Protein AF-A0A644X4Y3-F1 (afdb_monomer_lite)

Radius of gyration: 46.28 Å; chains: 1; bounding box: 101×43×121 Å

Structure (mmCIF, N/CA/C/O backbone):
data_AF-A0A644X4Y3-F1
#
_entry.id   AF-A0A644X4Y3-F1
#
loop_
_atom_site.group_PDB
_atom_site.id
_atom_site.type_symbol
_atom_site.label_atom_id
_atom_site.label_alt_id
_atom_site.label_comp_id
_atom_site.label_asym_id
_atom_site.label_entity_id
_atom_site.label_seq_id
_atom_site.pdbx_PDB_ins_code
_atom_site.Cartn_x
_atom_site.Cartn_y
_atom_site.Cartn_z
_atom_site.occupancy
_atom_site.B_iso_or_equiv
_atom_site.auth_seq_id
_atom_site.auth_comp_id
_atom_site.auth_asym_id
_atom_site.auth_atom_id
_atom_site.pdbx_PDB_model_num
ATOM 1 N N . MET A 1 1 ? 9.924 3.981 7.503 1.00 36.50 1 MET A N 1
ATOM 2 C CA . MET A 1 1 ? 10.365 2.638 7.077 1.00 36.50 1 MET A CA 1
ATOM 3 C C . MET A 1 1 ? 11.306 2.826 5.903 1.00 36.50 1 MET A C 1
ATOM 5 O O . MET A 1 1 ? 10.950 3.559 4.992 1.00 36.50 1 MET A O 1
ATOM 9 N N . ALA A 1 2 ? 12.520 2.284 5.972 1.00 32.81 2 ALA A N 1
ATOM 10 C CA . ALA A 1 2 ? 13.490 2.376 4.885 1.00 32.81 2 ALA A CA 1
ATOM 11 C C . ALA A 1 2 ? 13.161 1.303 3.838 1.00 32.81 2 ALA A C 1
ATOM 13 O O . ALA A 1 2 ? 13.141 0.118 4.166 1.00 32.81 2 ALA A O 1
ATOM 14 N N . ILE A 1 3 ? 12.861 1.730 2.612 1.00 37.03 3 ILE A N 1
ATOM 15 C CA . ILE A 1 3 ? 12.575 0.853 1.473 1.00 37.03 3 ILE A CA 1
ATOM 16 C C . ILE A 1 3 ? 13.910 0.256 1.014 1.00 37.03 3 ILE A C 1
ATOM 18 O O . ILE A 1 3 ? 14.824 0.979 0.620 1.00 37.03 3 ILE A O 1
ATOM 22 N N . GLN A 1 4 ? 14.046 -1.063 1.135 1.00 36.84 4 GLN A N 1
ATOM 23 C CA . GLN A 1 4 ? 15.190 -1.817 0.627 1.00 36.84 4 GLN A CA 1
ATOM 24 C C . GLN A 1 4 ? 15.048 -1.936 -0.896 1.00 36.84 4 GLN A C 1
ATOM 26 O O . GLN A 1 4 ? 14.220 -2.700 -1.375 1.00 36.84 4 GLN A O 1
ATOM 31 N N . LEU A 1 5 ? 15.847 -1.181 -1.656 1.00 37.88 5 LEU A N 1
ATOM 32 C CA . LEU A 1 5 ? 15.977 -1.362 -3.104 1.00 37.88 5 LEU A CA 1
ATOM 33 C C . LEU A 1 5 ? 16.802 -2.627 -3.380 1.00 37.88 5 LEU A C 1
ATOM 35 O O . LEU A 1 5 ? 18.035 -2.611 -3.294 1.00 37.88 5 LEU A O 1
ATOM 39 N N . THR A 1 6 ? 16.149 -3.728 -3.735 1.00 39.25 6 THR A N 1
ATOM 40 C CA . THR A 1 6 ? 16.844 -4.932 -4.200 1.00 39.25 6 THR A CA 1
ATOM 41 C C . THR A 1 6 ? 17.240 -4.793 -5.665 1.00 39.25 6 THR A C 1
ATOM 43 O O . THR A 1 6 ? 16.435 -4.904 -6.581 1.00 39.25 6 THR A O 1
ATOM 46 N N . LYS A 1 7 ? 18.536 -4.567 -5.889 1.00 42.84 7 LYS A N 1
ATOM 47 C CA . LYS A 1 7 ? 19.168 -4.502 -7.209 1.00 42.84 7 LYS A CA 1
ATOM 48 C C . LYS A 1 7 ? 19.395 -5.921 -7.739 1.00 42.84 7 LYS A C 1
AT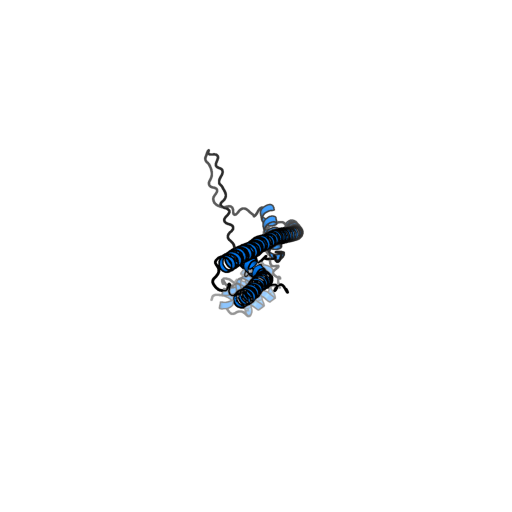OM 50 O O . LYS A 1 7 ? 20.396 -6.550 -7.395 1.00 42.84 7 LYS A O 1
ATOM 55 N N . LYS A 1 8 ? 18.490 -6.438 -8.571 1.00 39.66 8 LYS A N 1
ATOM 56 C CA . LYS A 1 8 ? 18.693 -7.719 -9.266 1.00 39.66 8 LYS A CA 1
ATOM 57 C C . LYS A 1 8 ? 19.138 -7.458 -10.704 1.00 39.66 8 LYS A C 1
ATOM 59 O O . LYS A 1 8 ? 18.426 -6.845 -11.487 1.00 39.66 8 LYS A O 1
ATOM 64 N N . GLN A 1 9 ? 20.349 -7.900 -11.044 1.00 39.66 9 GLN A N 1
ATOM 65 C CA . GLN A 1 9 ? 20.838 -7.905 -12.424 1.00 39.66 9 GLN A CA 1
ATOM 66 C C . GLN A 1 9 ? 19.969 -8.848 -13.266 1.00 39.66 9 GLN A C 1
ATOM 68 O O . GLN A 1 9 ? 19.938 -10.053 -13.011 1.00 39.66 9 GLN A O 1
ATOM 73 N N . ALA A 1 10 ? 19.281 -8.307 -14.271 1.00 36.69 10 ALA A N 1
ATOM 74 C CA . ALA A 1 10 ? 18.590 -9.104 -15.274 1.00 36.69 10 ALA A CA 1
ATOM 75 C C . ALA A 1 10 ? 19.626 -9.781 -16.187 1.00 36.69 10 ALA A C 1
ATOM 77 O O . ALA A 1 10 ? 20.334 -9.130 -16.956 1.00 36.69 10 ALA A O 1
ATOM 78 N N . ALA A 1 11 ? 19.734 -11.104 -16.070 1.00 36.31 11 ALA A N 1
ATOM 79 C CA . ALA A 1 11 ? 20.431 -11.941 -17.033 1.00 36.31 11 ALA A CA 1
ATOM 80 C C . ALA A 1 11 ? 19.668 -11.909 -18.367 1.00 36.31 11 ALA A C 1
ATOM 82 O O . ALA A 1 11 ? 18.449 -12.075 -18.393 1.00 36.31 11 ALA A O 1
ATOM 83 N N . GLY A 1 12 ? 20.387 -11.689 -19.470 1.00 40.84 12 GLY A N 1
ATOM 84 C CA . GLY A 1 12 ? 19.809 -11.617 -20.808 1.00 40.84 12 GLY A CA 1
ATOM 85 C C . GLY A 1 12 ? 19.031 -12.882 -21.166 1.00 40.84 12 GLY A C 1
ATOM 86 O O . GLY A 1 12 ? 19.612 -13.958 -21.302 1.00 40.84 12 GLY A O 1
ATOM 87 N N . SER A 1 13 ? 17.721 -12.737 -21.362 1.00 36.16 13 SER A N 1
ATOM 88 C CA . SER A 1 13 ? 16.888 -13.753 -22.000 1.00 36.16 13 SER A CA 1
ATOM 89 C C . SER A 1 13 ? 16.515 -13.269 -23.401 1.00 36.16 13 SER A C 1
ATOM 91 O O . SER A 1 13 ? 16.008 -12.162 -23.580 1.00 36.16 13 SER A O 1
ATOM 93 N N . LYS A 1 14 ? 16.823 -14.082 -24.415 1.00 44.66 14 LYS A N 1
ATOM 94 C CA . LYS A 1 14 ? 16.297 -13.908 -25.771 1.00 44.66 14 LYS A CA 1
ATOM 95 C C . LYS A 1 14 ? 14.810 -14.259 -25.728 1.00 44.66 14 LYS A C 1
ATOM 97 O O . LYS A 1 14 ? 14.468 -15.437 -25.724 1.00 44.66 14 LYS A O 1
ATOM 102 N N . LEU A 1 15 ? 13.947 -13.251 -25.673 1.00 39.03 15 LEU A N 1
ATOM 103 C CA . LEU A 1 15 ? 12.513 -13.421 -25.888 1.00 39.03 15 LEU A CA 1
ATOM 104 C C . LEU A 1 15 ? 12.245 -13.446 -27.398 1.00 39.03 15 LEU A C 1
ATOM 106 O O . LEU A 1 15 ? 12.387 -12.438 -28.086 1.00 39.03 15 LEU A O 1
ATOM 110 N N . ASP A 1 16 ? 11.888 -14.628 -27.898 1.00 42.53 16 ASP A N 1
ATOM 111 C CA . ASP A 1 16 ? 11.277 -14.840 -29.210 1.00 42.53 16 ASP A CA 1
ATOM 112 C C . ASP A 1 16 ? 9.895 -14.163 -29.215 1.00 42.53 16 ASP A C 1
ATOM 114 O O . ASP A 1 16 ? 8.920 -14.683 -28.669 1.00 42.53 16 ASP A O 1
ATOM 118 N N . MET A 1 17 ? 9.822 -12.938 -29.743 1.00 42.72 17 MET A N 1
ATOM 119 C CA . MET A 1 17 ? 8.580 -12.167 -29.827 1.00 42.72 17 MET A CA 1
ATOM 120 C C . MET A 1 17 ? 7.714 -12.691 -30.972 1.00 42.72 17 MET A C 1
ATOM 122 O O . MET A 1 17 ? 7.670 -12.064 -32.026 1.00 42.72 17 MET A O 1
ATOM 126 N N . GLY A 1 18 ? 7.044 -13.829 -30.756 1.00 38.81 18 GLY A N 1
ATOM 127 C CA . GLY A 1 18 ? 6.194 -14.576 -31.695 1.00 38.81 18 GLY A CA 1
ATOM 128 C C . GLY A 1 18 ? 5.141 -13.776 -32.482 1.00 38.81 18 GLY A C 1
ATOM 129 O O . GLY A 1 18 ? 3.938 -14.005 -32.358 1.00 38.81 18 GLY A O 1
ATOM 130 N N . LEU A 1 19 ? 5.591 -12.898 -33.371 1.00 40.16 19 LEU A N 1
ATOM 131 C CA . LEU A 1 19 ? 4.812 -12.175 -34.362 1.00 40.16 19 LEU A CA 1
ATOM 132 C C . LEU A 1 19 ? 4.639 -13.092 -35.573 1.00 40.16 19 LEU A C 1
ATOM 134 O O . LEU A 1 19 ? 5.364 -13.018 -36.567 1.00 40.16 19 LEU A O 1
ATOM 138 N N . ARG A 1 20 ? 3.650 -13.989 -35.492 1.00 38.31 20 ARG A N 1
ATOM 139 C CA . ARG A 1 20 ? 3.143 -14.675 -36.685 1.00 38.31 20 ARG A CA 1
ATOM 140 C C . ARG A 1 20 ? 2.520 -13.618 -37.596 1.00 38.31 20 ARG A C 1
ATOM 142 O O . ARG A 1 20 ? 1.494 -13.036 -37.252 1.00 38.31 20 ARG A O 1
ATOM 149 N N . LYS A 1 21 ? 3.136 -13.378 -38.759 1.00 41.12 21 LYS A N 1
ATOM 150 C CA . LYS A 1 21 ? 2.551 -12.578 -39.846 1.00 41.12 21 LYS A CA 1
ATOM 151 C C . LYS A 1 21 ? 1.141 -13.106 -40.147 1.00 41.12 21 LYS A C 1
ATOM 153 O O . LYS A 1 21 ? 1.002 -14.220 -40.651 1.00 41.12 21 LYS A O 1
ATOM 158 N N . LEU A 1 22 ? 0.104 -12.319 -39.849 1.00 34.41 22 LEU A N 1
ATOM 159 C CA . LEU A 1 22 ? -1.242 -12.582 -40.356 1.00 34.41 22 LEU A CA 1
ATOM 160 C C . LEU A 1 22 ? -1.217 -12.406 -41.878 1.00 34.41 22 LEU A C 1
ATOM 162 O O . LEU A 1 22 ? -0.998 -11.310 -42.390 1.00 34.41 22 LEU A O 1
ATOM 166 N N . LYS A 1 23 ? -1.426 -13.509 -42.597 1.00 35.91 23 LYS A N 1
ATOM 167 C CA . LYS A 1 23 ? -1.579 -13.539 -44.050 1.00 35.91 23 LY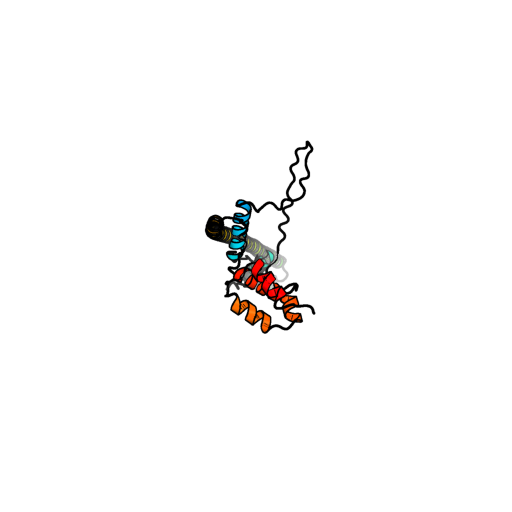S A CA 1
ATOM 168 C C . LYS A 1 23 ? -3.024 -13.144 -44.375 1.00 35.91 23 LYS A C 1
ATOM 170 O O . LYS A 1 23 ? -3.920 -13.978 -44.311 1.00 35.91 23 LYS A O 1
ATOM 175 N N . LEU A 1 24 ? -3.257 -11.865 -44.669 1.00 35.38 24 LEU A N 1
ATOM 176 C CA . LEU A 1 24 ? -4.490 -11.407 -45.316 1.00 35.38 24 LEU A CA 1
ATOM 177 C C . LEU A 1 24 ? -4.397 -11.796 -46.796 1.00 35.38 24 LEU A C 1
ATOM 179 O O . LEU A 1 24 ? -3.647 -11.189 -47.555 1.00 35.38 24 LEU A O 1
ATOM 183 N N . GLY A 1 25 ? -5.078 -12.882 -47.160 1.00 28.83 25 GLY A N 1
ATOM 184 C CA . GLY A 1 25 ? -5.142 -13.387 -48.527 1.00 28.83 25 GLY A CA 1
ATOM 185 C C . GLY A 1 25 ? -6.231 -12.688 -49.336 1.00 28.83 25 GLY A C 1
ATOM 186 O O . GLY A 1 25 ? -7.364 -12.564 -48.874 1.00 28.83 25 GLY A O 1
ATOM 187 N N . PHE A 1 26 ? -5.880 -12.281 -50.551 1.00 32.38 26 PHE A N 1
ATOM 188 C CA . PHE A 1 26 ? -6.813 -12.177 -51.665 1.00 32.38 26 PHE A CA 1
ATOM 189 C C . PHE A 1 26 ? -6.269 -13.108 -52.755 1.00 32.38 26 PHE A C 1
ATOM 191 O O . PHE A 1 26 ? -5.101 -12.994 -53.127 1.00 32.38 26 PHE A O 1
ATOM 198 N N . ASP A 1 27 ? -7.077 -14.090 -53.143 1.00 37.31 27 ASP A N 1
ATOM 199 C CA . ASP A 1 27 ? -6.764 -15.140 -54.117 1.00 37.31 27 ASP A CA 1
ATOM 200 C C . ASP A 1 27 ? -6.891 -14.597 -55.549 1.00 37.31 27 ASP A C 1
ATOM 202 O O . ASP A 1 27 ? -7.900 -13.955 -55.835 1.00 37.31 27 ASP A O 1
ATOM 206 N N . GLU A 1 28 ? -5.881 -14.846 -56.402 1.00 38.06 28 GLU A N 1
ATOM 207 C CA . GLU A 1 28 ? -5.938 -15.331 -57.810 1.00 38.06 28 GLU A CA 1
ATOM 208 C C . GLU A 1 28 ? -4.613 -15.070 -58.592 1.00 38.06 28 GLU A C 1
ATOM 210 O O . GLU A 1 28 ? -3.829 -14.215 -58.176 1.00 38.06 28 GLU A O 1
ATOM 215 N N . PRO A 1 29 ? -4.273 -15.854 -59.650 1.00 48.91 29 PRO A N 1
ATOM 216 C CA . PRO A 1 29 ? -3.166 -16.816 -59.560 1.00 48.91 29 PRO A CA 1
ATOM 217 C C . PRO A 1 29 ? -2.013 -16.649 -60.583 1.00 48.91 29 PRO A C 1
ATOM 219 O O . PRO A 1 29 ? -2.085 -15.870 -61.528 1.00 48.91 29 PRO A O 1
ATOM 222 N N . ASP A 1 30 ? -0.984 -17.478 -60.358 1.00 38.41 30 ASP A N 1
ATOM 223 C CA . ASP A 1 30 ? 0.081 -17.982 -61.244 1.00 38.41 30 ASP A CA 1
ATOM 224 C C . ASP A 1 30 ? 1.016 -16.994 -61.971 1.00 38.41 30 ASP A C 1
ATOM 226 O O . ASP A 1 30 ? 0.667 -16.416 -62.996 1.00 38.41 30 ASP A O 1
ATOM 230 N N . ALA A 1 31 ? 2.285 -16.932 -61.533 1.00 36.25 31 ALA A N 1
ATOM 231 C CA . ALA A 1 31 ? 3.450 -17.370 -62.326 1.00 36.25 31 ALA A CA 1
ATOM 232 C C . ALA A 1 31 ? 4.799 -16.923 -61.714 1.00 36.25 31 ALA A C 1
ATOM 234 O O . ALA A 1 31 ? 4.940 -15.805 -61.229 1.00 36.25 31 ALA A O 1
ATOM 235 N N . TYR A 1 32 ? 5.796 -17.803 -61.874 1.00 36.00 32 TYR A N 1
ATOM 236 C CA . TYR A 1 32 ? 7.236 -17.667 -61.600 1.00 36.00 32 TYR A CA 1
ATOM 237 C C . TYR A 1 32 ? 7.715 -17.820 -60.145 1.00 36.00 32 TYR A C 1
ATOM 239 O O . TYR A 1 32 ? 7.885 -16.861 -59.398 1.00 36.00 32 TYR A O 1
ATOM 247 N N . GLU A 1 33 ? 8.069 -19.063 -59.793 1.00 39.19 33 GLU A N 1
ATOM 248 C CA . GLU A 1 33 ? 9.127 -19.328 -58.817 1.00 39.19 33 GLU A CA 1
ATOM 249 C C . GLU A 1 33 ? 10.470 -18.874 -59.416 1.00 39.19 33 GLU A C 1
ATOM 251 O O . GLU A 1 33 ? 11.062 -19.568 -60.243 1.00 39.19 33 GLU A O 1
ATOM 256 N N . ASP A 1 34 ? 10.937 -17.689 -59.017 1.00 33.72 34 ASP A N 1
ATOM 257 C CA . ASP A 1 34 ? 12.325 -17.271 -59.218 1.00 33.72 34 ASP A CA 1
ATOM 258 C C . ASP A 1 34 ? 13.176 -17.811 -58.065 1.00 33.72 34 ASP A C 1
ATOM 260 O O . ASP A 1 34 ? 13.164 -17.325 -56.928 1.00 33.72 34 ASP A O 1
ATOM 264 N N . SER A 1 35 ? 13.884 -18.894 -58.358 1.00 41.00 35 SER A N 1
ATOM 265 C CA . SER A 1 35 ? 14.881 -19.477 -57.483 1.00 41.00 35 SER A CA 1
ATOM 266 C C . SER A 1 35 ? 16.109 -18.563 -57.401 1.00 41.00 35 SER A C 1
ATOM 268 O O . SER A 1 35 ? 16.953 -18.569 -58.294 1.00 41.00 35 SER A O 1
ATOM 270 N N . GLY A 1 36 ? 16.263 -17.869 -56.273 1.00 42.00 36 GLY A N 1
ATOM 271 C CA . GLY A 1 36 ? 17.569 -17.422 -55.786 1.00 42.00 36 GLY A CA 1
ATOM 272 C C . GLY A 1 36 ? 18.003 -16.017 -56.198 1.00 42.00 36 GLY A C 1
ATOM 273 O O . GLY A 1 36 ? 18.910 -15.843 -57.004 1.00 42.00 36 GLY A O 1
ATOM 274 N N . SER A 1 37 ? 17.499 -15.020 -55.476 1.00 34.34 37 SER A N 1
ATOM 275 C CA . SER A 1 37 ? 18.255 -13.801 -55.197 1.00 34.34 37 SER A CA 1
ATOM 276 C C . SER A 1 37 ? 18.201 -13.567 -53.693 1.00 34.34 37 SER A C 1
ATOM 278 O O . SER A 1 37 ? 17.132 -13.343 -53.128 1.00 34.34 37 SER A O 1
ATOM 280 N N . ALA A 1 38 ? 19.344 -13.678 -53.011 1.00 43.91 38 ALA A N 1
ATOM 281 C CA . ALA A 1 38 ? 19.482 -13.091 -51.687 1.00 43.91 38 ALA A CA 1
ATOM 282 C C . ALA A 1 38 ? 19.349 -11.581 -51.892 1.00 43.91 38 ALA A C 1
ATOM 284 O O . ALA A 1 38 ? 20.312 -10.930 -52.298 1.00 43.91 38 ALA A O 1
ATOM 285 N N . SER A 1 39 ? 18.133 -11.061 -51.717 1.00 46.25 39 SER A N 1
ATOM 286 C CA . SER A 1 39 ? 17.829 -9.644 -51.862 1.00 46.25 39 SER A CA 1
ATOM 287 C C . SER A 1 39 ? 18.875 -8.863 -51.081 1.00 46.25 39 SER A C 1
ATOM 289 O O . SER A 1 39 ? 19.005 -9.054 -49.870 1.00 46.25 39 SER A O 1
ATOM 291 N N . ALA A 1 40 ? 19.664 -8.037 -51.773 1.00 60.03 40 ALA A N 1
ATOM 292 C CA . ALA A 1 40 ? 20.517 -7.069 -51.104 1.00 60.03 40 ALA A CA 1
ATOM 293 C C . ALA A 1 40 ? 19.628 -6.328 -50.098 1.00 60.03 40 ALA A C 1
ATOM 295 O O . ALA A 1 40 ? 18.582 -5.814 -50.498 1.00 60.03 40 ALA A O 1
ATOM 296 N N . ALA A 1 41 ? 19.980 -6.388 -48.806 1.00 64.50 41 ALA A N 1
ATOM 297 C CA . ALA A 1 41 ? 19.173 -5.796 -47.744 1.00 64.50 41 ALA A CA 1
ATOM 298 C C . ALA A 1 41 ? 18.818 -4.365 -48.149 1.00 64.50 41 ALA A C 1
ATOM 300 O O . ALA A 1 41 ? 19.705 -3.604 -48.550 1.00 64.50 41 ALA A O 1
ATOM 301 N N . SER A 1 42 ? 17.527 -4.035 -48.126 1.00 82.56 42 SER A N 1
ATOM 302 C CA . SER A 1 42 ? 17.097 -2.708 -48.547 1.00 82.56 42 SER A CA 1
ATOM 303 C C . SER A 1 42 ? 17.706 -1.657 -47.616 1.00 82.56 42 SER A C 1
ATOM 305 O O . SER A 1 42 ? 18.032 -1.944 -46.463 1.00 82.56 42 SER A O 1
ATOM 307 N N . ASP A 1 43 ? 17.871 -0.425 -48.102 1.00 80.88 43 ASP A N 1
ATOM 308 C CA . ASP A 1 43 ? 18.352 0.696 -47.280 1.00 80.88 43 ASP A CA 1
ATOM 309 C C . ASP A 1 43 ? 17.528 0.831 -45.974 1.00 80.88 43 ASP A C 1
ATOM 311 O O . ASP A 1 43 ? 18.081 1.165 -44.925 1.00 80.88 43 ASP A O 1
ATOM 315 N N . GLU A 1 44 ? 16.234 0.493 -46.028 1.00 85.19 44 GLU A N 1
ATOM 316 C CA . GLU A 1 44 ? 15.312 0.454 -44.887 1.00 85.19 44 GLU A CA 1
ATOM 317 C C . GLU A 1 44 ? 15.654 -0.665 -43.886 1.00 85.19 44 GLU A C 1
ATOM 319 O O . GLU A 1 44 ? 15.677 -0.436 -42.674 1.00 85.19 44 GLU A O 1
ATOM 324 N N . ASP A 1 45 ? 15.985 -1.865 -44.379 1.00 87.12 45 ASP A N 1
ATOM 325 C CA . ASP A 1 45 ? 16.417 -2.994 -43.544 1.00 87.12 45 ASP A CA 1
ATOM 326 C C . ASP A 1 45 ? 17.749 -2.682 -42.845 1.00 87.12 45 ASP A C 1
ATOM 328 O O . ASP A 1 45 ? 17.939 -2.997 -41.667 1.00 87.12 45 ASP A O 1
ATOM 332 N N . VAL A 1 46 ? 18.672 -2.016 -43.551 1.00 86.31 46 VAL A N 1
ATOM 333 C CA . VAL A 1 46 ? 19.972 -1.606 -42.999 1.00 86.31 46 VAL A CA 1
ATOM 334 C C . VAL A 1 46 ? 19.783 -0.567 -41.895 1.00 86.31 46 VAL A C 1
ATOM 336 O O . VAL A 1 46 ? 20.353 -0.723 -40.812 1.00 86.31 46 VAL A O 1
ATOM 339 N N . LEU A 1 47 ? 18.959 0.461 -42.124 1.00 86.94 47 LEU A N 1
ATOM 340 C CA . LEU A 1 47 ? 18.654 1.466 -41.105 1.00 86.94 47 LEU A CA 1
ATOM 341 C C . LEU A 1 47 ? 17.965 0.840 -39.884 1.00 86.94 47 LEU A C 1
ATOM 343 O O . LEU A 1 47 ? 18.391 1.098 -38.757 1.00 86.94 47 LEU A O 1
ATOM 347 N N . SER A 1 48 ? 16.976 -0.030 -40.100 1.00 88.94 48 SER A N 1
ATOM 348 C CA . SER A 1 48 ? 16.273 -0.746 -39.026 1.00 88.94 48 SER A CA 1
ATOM 349 C C . SER A 1 48 ? 17.241 -1.585 -38.188 1.00 88.94 48 SER A C 1
ATOM 351 O O . SER A 1 48 ? 17.231 -1.501 -36.961 1.00 88.94 48 SER A O 1
ATOM 353 N N . SER A 1 49 ? 18.173 -2.295 -38.835 1.00 89.75 49 SER A N 1
ATOM 354 C CA . SER A 1 49 ? 19.198 -3.072 -38.130 1.00 89.75 49 SER A CA 1
ATOM 355 C C . SER A 1 49 ? 20.133 -2.202 -37.279 1.00 89.75 49 SER A C 1
ATOM 357 O O . SER A 1 49 ? 20.537 -2.602 -36.182 1.00 89.75 49 SER A O 1
ATOM 359 N N . TYR A 1 50 ? 20.457 -0.987 -37.741 1.00 89.00 50 TYR A N 1
ATOM 360 C CA . TYR A 1 50 ? 21.251 -0.043 -36.959 1.00 89.00 50 TYR A CA 1
ATOM 361 C C . TYR A 1 50 ? 20.472 0.499 -35.765 1.00 89.00 50 TYR A C 1
ATOM 363 O O . TYR A 1 50 ? 21.045 0.550 -34.674 1.00 89.00 50 TYR A O 1
ATOM 371 N N . ILE A 1 51 ? 19.192 0.838 -35.940 1.00 90.00 51 ILE A N 1
ATOM 372 C CA . ILE A 1 51 ? 18.309 1.275 -34.849 1.00 90.00 51 ILE A CA 1
ATOM 373 C C . ILE A 1 51 ? 18.225 0.185 -33.781 1.00 90.00 51 ILE A C 1
ATOM 375 O O . ILE A 1 51 ? 18.514 0.474 -32.622 1.00 90.00 51 ILE A O 1
ATOM 379 N N . ASP A 1 52 ? 17.956 -1.066 -34.160 1.00 90.12 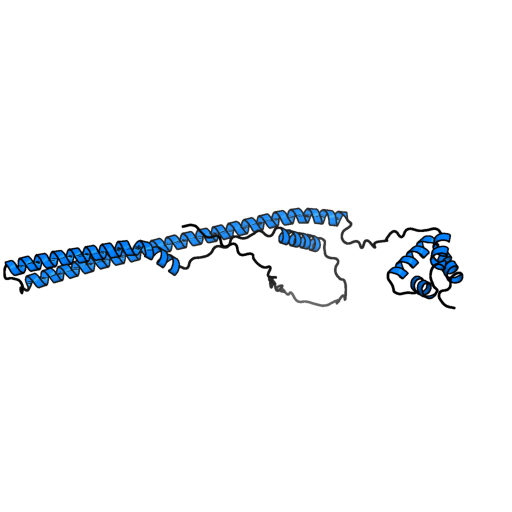52 ASP A N 1
ATOM 380 C CA . ASP A 1 52 ? 17.888 -2.192 -33.220 1.00 90.12 52 ASP A CA 1
ATOM 381 C C . ASP A 1 52 ? 19.217 -2.404 -32.484 1.00 90.12 52 ASP A C 1
ATOM 383 O O . ASP A 1 52 ? 19.252 -2.584 -31.263 1.00 90.12 52 ASP A O 1
ATOM 387 N N . SER A 1 53 ? 20.340 -2.324 -33.208 1.00 89.50 53 SER A N 1
ATOM 388 C CA . SER A 1 53 ? 21.673 -2.489 -32.618 1.00 89.50 53 SER A CA 1
ATOM 389 C C . SER A 1 53 ? 22.036 -1.376 -31.629 1.00 89.50 53 SER A C 1
ATOM 391 O O . SER A 1 53 ? 22.728 -1.634 -30.641 1.00 89.50 53 SER A O 1
ATOM 393 N N . MET A 1 54 ? 21.584 -0.144 -31.886 1.00 86.44 54 MET A N 1
ATOM 394 C CA . MET A 1 54 ? 21.814 0.998 -31.005 1.00 86.44 54 MET A CA 1
ATOM 395 C C . MET A 1 54 ? 20.836 0.975 -29.837 1.00 86.44 54 MET A C 1
ATOM 397 O O . MET A 1 54 ? 21.250 1.200 -28.704 1.00 86.44 54 MET A O 1
ATOM 401 N N . TYR A 1 55 ? 19.578 0.608 -30.068 1.00 88.69 55 TYR A N 1
ATOM 402 C CA . TYR A 1 55 ? 18.578 0.477 -29.016 1.00 88.69 55 TYR A CA 1
ATOM 403 C C . TYR A 1 55 ? 18.988 -0.586 -28.000 1.00 88.69 55 TYR A C 1
ATOM 405 O O . TYR A 1 55 ? 18.955 -0.321 -26.804 1.00 88.69 55 TYR A O 1
ATOM 413 N N . ALA A 1 56 ? 19.507 -1.732 -28.454 1.00 87.50 56 ALA A N 1
ATOM 414 C CA . ALA A 1 56 ? 20.070 -2.757 -27.573 1.00 87.50 56 ALA A CA 1
ATOM 415 C C . ALA A 1 56 ? 21.213 -2.231 -26.678 1.00 87.50 56 ALA A C 1
ATOM 417 O O . ALA A 1 56 ? 21.398 -2.721 -25.567 1.00 87.50 56 ALA A O 1
ATOM 418 N N . ARG A 1 57 ? 21.977 -1.231 -27.140 1.00 84.94 57 ARG A N 1
ATOM 419 C CA . ARG A 1 57 ? 23.062 -0.599 -26.363 1.00 84.94 57 ARG A CA 1
ATOM 420 C C . ARG A 1 57 ? 22.558 0.479 -25.408 1.00 84.94 57 ARG A C 1
ATOM 422 O O . ARG A 1 57 ? 23.161 0.666 -24.357 1.00 84.94 57 ARG A O 1
ATOM 429 N N . TYR A 1 58 ? 21.489 1.179 -25.778 1.00 85.06 58 TYR A N 1
ATOM 430 C CA . TYR A 1 58 ? 20.866 2.236 -24.979 1.00 85.06 58 TYR A CA 1
ATOM 431 C C . TYR A 1 58 ? 19.713 1.737 -24.102 1.00 85.06 58 TYR A C 1
ATOM 433 O O . TYR A 1 58 ? 19.047 2.564 -23.483 1.00 85.06 58 TYR A O 1
ATOM 441 N N . GLN A 1 59 ? 19.471 0.420 -24.033 1.00 81.06 59 GLN A N 1
ATOM 442 C CA . GLN A 1 59 ? 18.379 -0.145 -23.240 1.00 81.06 59 GLN A CA 1
ATOM 443 C C . GLN A 1 59 ? 18.406 0.412 -21.808 1.00 81.06 59 GLN A C 1
ATOM 445 O O . GLN A 1 59 ? 19.409 0.246 -21.102 1.00 81.06 59 GLN A O 1
ATOM 450 N N . PRO A 1 60 ? 17.332 1.098 -21.379 1.00 80.19 60 PRO A N 1
ATOM 451 C CA . PRO A 1 60 ? 17.296 1.716 -20.069 1.00 80.19 60 PRO A CA 1
ATOM 452 C C . PRO A 1 60 ? 17.160 0.648 -18.983 1.00 80.19 60 PRO A C 1
ATOM 454 O O . PRO A 1 60 ? 16.597 -0.425 -19.201 1.00 80.19 60 PRO A O 1
ATOM 457 N N . GLN A 1 61 ? 17.662 0.956 -17.787 1.00 78.25 61 GLN A N 1
ATOM 458 C CA . GLN A 1 61 ? 17.351 0.163 -16.601 1.00 78.25 61 GLN A CA 1
ATOM 459 C C . GLN A 1 61 ? 15.935 0.518 -16.158 1.00 78.25 61 GLN A C 1
ATOM 461 O O . GLN A 1 61 ? 15.664 1.666 -15.813 1.00 78.25 61 GLN A O 1
ATOM 466 N N . GLU A 1 62 ? 15.041 -0.461 -16.205 1.00 80.81 62 GLU A N 1
ATOM 467 C CA . GLU A 1 62 ? 13.654 -0.291 -15.789 1.00 80.81 62 GLU A CA 1
ATOM 468 C C . GLU A 1 62 ? 13.527 -0.429 -14.275 1.00 80.81 62 GLU A C 1
ATOM 470 O O . GLU A 1 62 ? 14.229 -1.219 -13.639 1.00 80.81 62 GLU A O 1
ATOM 475 N N . LEU A 1 63 ? 12.623 0.357 -13.701 1.00 81.62 63 LEU A N 1
ATOM 476 C CA . LEU A 1 63 ? 12.218 0.227 -12.313 1.00 81.62 63 LEU A CA 1
ATOM 477 C C . LEU A 1 63 ? 11.166 -0.880 -12.206 1.00 81.62 63 LEU A C 1
ATOM 479 O O . LEU A 1 63 ? 10.192 -0.893 -12.957 1.00 81.62 63 LEU A O 1
ATOM 483 N N . GLU A 1 64 ? 11.357 -1.804 -11.271 1.00 82.31 64 GLU A N 1
ATOM 484 C CA . GLU A 1 64 ? 10.350 -2.802 -10.918 1.00 82.31 64 GLU A CA 1
ATOM 485 C C . GLU A 1 64 ? 9.627 -2.338 -9.652 1.00 82.31 64 GLU A C 1
ATOM 487 O O . GLU A 1 64 ? 10.256 -1.835 -8.718 1.00 82.31 64 GLU A O 1
ATOM 492 N N . PHE A 1 65 ? 8.301 -2.456 -9.654 1.00 80.56 65 PHE A N 1
ATOM 493 C CA . PHE A 1 65 ? 7.472 -2.146 -8.499 1.00 80.56 65 PHE A CA 1
ATOM 494 C C . PHE A 1 65 ? 7.022 -3.450 -7.842 1.00 80.56 65 PHE A C 1
ATOM 496 O O . PHE A 1 65 ? 6.286 -4.225 -8.455 1.00 80.56 65 PHE A O 1
ATOM 503 N N . ASP A 1 66 ? 7.453 -3.667 -6.600 1.00 82.88 66 ASP A N 1
ATOM 504 C CA . ASP A 1 66 ? 7.042 -4.813 -5.792 1.00 82.88 66 ASP A CA 1
ATOM 505 C C . ASP A 1 66 ? 5.676 -4.532 -5.152 1.00 82.88 66 ASP A C 1
ATOM 507 O O . ASP A 1 66 ? 5.555 -3.756 -4.202 1.00 82.88 66 ASP A O 1
ATOM 511 N N . GLU A 1 67 ? 4.636 -5.166 -5.691 1.00 83.75 67 GLU A N 1
ATOM 512 C CA . GLU A 1 67 ? 3.262 -5.029 -5.206 1.00 83.75 67 GLU A CA 1
ATOM 513 C C . GLU A 1 67 ? 3.065 -5.828 -3.909 1.00 83.75 67 GLU A C 1
ATOM 515 O O . GLU A 1 67 ? 3.308 -7.036 -3.862 1.00 83.75 67 GLU A O 1
ATOM 520 N N . GLN A 1 68 ? 2.603 -5.161 -2.851 1.00 83.75 68 GLN A N 1
ATOM 521 C CA . GLN A 1 68 ? 2.173 -5.822 -1.622 1.00 83.75 68 GLN A CA 1
ATOM 522 C C . GLN A 1 68 ? 0.754 -6.345 -1.794 1.00 83.75 68 GLN A C 1
ATOM 524 O O . GLN A 1 68 ? -0.144 -5.620 -2.238 1.00 83.75 68 GLN A O 1
ATOM 529 N N . THR A 1 69 ? 0.529 -7.582 -1.366 1.00 89.75 69 THR A N 1
ATOM 530 C CA . THR A 1 69 ? -0.809 -8.170 -1.383 1.00 89.75 69 THR A CA 1
ATOM 531 C C . THR A 1 69 ? -1.742 -7.435 -0.417 1.00 89.75 69 THR A C 1
ATOM 533 O O . THR A 1 69 ? -1.321 -6.848 0.585 1.00 89.75 69 THR A O 1
ATOM 536 N N . GLN A 1 70 ? -3.048 -7.491 -0.693 1.00 88.56 70 GLN A N 1
ATOM 537 C CA . GLN A 1 70 ? -4.060 -6.913 0.195 1.00 88.56 70 GLN A CA 1
ATOM 538 C C . GLN A 1 70 ? -3.961 -7.483 1.621 1.00 88.56 70 GLN A C 1
ATOM 540 O O . GLN A 1 70 ? -4.138 -6.747 2.594 1.00 88.56 70 GLN A O 1
ATOM 545 N N . ASP A 1 71 ? -3.635 -8.770 1.752 1.00 90.38 71 ASP A N 1
ATOM 546 C CA . ASP A 1 71 ? -3.505 -9.433 3.048 1.00 90.38 71 ASP A CA 1
ATOM 547 C C . ASP A 1 71 ? -2.289 -8.910 3.823 1.00 90.38 71 ASP A C 1
ATOM 549 O O . ASP A 1 71 ? -2.411 -8.604 5.010 1.00 90.38 71 ASP A O 1
ATOM 553 N N . GLU A 1 72 ? -1.150 -8.700 3.159 1.00 92.81 72 GLU A N 1
ATOM 554 C CA . GLU A 1 72 ? 0.048 -8.105 3.771 1.00 92.81 72 GLU A CA 1
ATOM 555 C C . GLU A 1 72 ? -0.193 -6.662 4.222 1.00 92.81 72 GLU A C 1
ATOM 557 O O . GLU A 1 72 ? 0.190 -6.289 5.336 1.00 92.81 72 GLU A O 1
ATOM 562 N N . LEU A 1 73 ? -0.881 -5.861 3.399 1.00 93.12 73 LEU A N 1
ATOM 563 C CA . LEU A 1 73 ? -1.314 -4.515 3.778 1.00 93.12 73 LEU A CA 1
ATOM 564 C C . LEU A 1 73 ? -2.227 -4.556 5.005 1.00 93.12 73 LEU A C 1
ATOM 566 O O . LEU A 1 73 ? -2.014 -3.808 5.961 1.00 93.12 73 LEU A O 1
ATOM 570 N N . SER A 1 74 ? -3.221 -5.447 5.009 1.00 93.12 74 SER A N 1
ATOM 571 C CA . SER A 1 74 ? -4.160 -5.578 6.125 1.00 93.12 74 SER A CA 1
ATOM 572 C C . SER A 1 74 ? -3.459 -6.000 7.418 1.00 93.12 74 SER A C 1
ATOM 574 O O . SER A 1 74 ? -3.729 -5.424 8.472 1.00 93.12 74 SER A O 1
ATOM 576 N N . ALA A 1 75 ? -2.497 -6.923 7.342 1.00 96.00 75 ALA A N 1
ATOM 577 C CA . ALA A 1 75 ? -1.701 -7.369 8.479 1.00 96.00 75 ALA A CA 1
ATOM 578 C C . ALA A 1 75 ? -0.790 -6.251 9.009 1.00 96.00 75 ALA A C 1
ATOM 580 O O . ALA A 1 75 ? -0.701 -6.030 10.223 1.00 96.00 75 ALA A O 1
ATOM 581 N N . SER A 1 76 ? -0.153 -5.502 8.106 1.00 95.19 76 SER A N 1
ATOM 582 C CA . SER A 1 76 ? 0.668 -4.338 8.451 1.00 95.19 76 SER A CA 1
ATOM 583 C C . SER A 1 76 ? -0.158 -3.272 9.175 1.00 95.19 76 SER A C 1
ATOM 585 O O . SER A 1 76 ? 0.238 -2.794 10.241 1.00 95.19 76 SER A O 1
ATOM 587 N N . VAL A 1 77 ? -1.354 -2.962 8.660 1.00 96.44 77 VAL A N 1
ATOM 588 C CA . VAL A 1 77 ? -2.280 -2.012 9.293 1.00 96.44 77 VAL A CA 1
ATOM 589 C C . VAL A 1 77 ? -2.769 -2.527 10.646 1.00 96.44 77 VAL A C 1
ATOM 591 O O . VAL A 1 77 ? -2.733 -1.804 11.644 1.00 96.44 77 VAL A O 1
ATOM 594 N N . ALA A 1 78 ? -3.181 -3.792 10.715 1.00 96.31 78 ALA A N 1
ATOM 595 C CA . ALA A 1 78 ? -3.670 -4.402 11.945 1.00 96.31 78 ALA A CA 1
ATOM 596 C C . ALA A 1 78 ? -2.619 -4.380 13.065 1.00 96.31 78 ALA A C 1
ATOM 598 O O . ALA A 1 78 ? -2.986 -4.171 14.219 1.00 96.31 78 ALA A O 1
ATOM 599 N N . THR A 1 79 ? -1.332 -4.521 12.734 1.00 97.56 79 THR A N 1
ATOM 600 C CA . THR A 1 79 ? -0.228 -4.541 13.709 1.00 97.56 79 THR A CA 1
ATOM 601 C C . THR A 1 79 ? -0.196 -3.292 14.592 1.00 97.56 79 THR A C 1
ATOM 603 O O . THR A 1 79 ? 0.036 -3.399 15.795 1.00 97.56 79 THR A O 1
ATOM 606 N N . TRP A 1 80 ? -0.450 -2.110 14.026 1.00 96.69 80 TRP A N 1
ATOM 607 C CA . TRP A 1 80 ? -0.460 -0.862 14.796 1.00 96.69 80 TRP A CA 1
ATOM 608 C C . TRP A 1 80 ? -1.867 -0.415 15.204 1.00 96.69 80 TRP A C 1
ATOM 610 O O . TRP A 1 80 ? -2.012 0.269 16.217 1.00 96.69 80 TRP A O 1
ATOM 620 N N . LEU A 1 81 ? -2.908 -0.804 14.461 1.00 97.00 81 LEU A N 1
ATOM 621 C CA . LEU A 1 81 ? -4.284 -0.388 14.740 1.00 97.00 81 LEU A CA 1
ATOM 622 C C . LEU A 1 81 ? -4.922 -1.215 15.866 1.00 97.00 81 LEU A C 1
ATOM 624 O O . LEU A 1 81 ? -5.565 -0.664 16.760 1.00 97.00 81 LEU A O 1
ATOM 628 N N . ARG A 1 82 ? -4.740 -2.541 15.842 1.00 97.12 82 ARG A N 1
ATOM 629 C CA . ARG A 1 82 ? -5.428 -3.478 16.742 1.00 97.12 82 ARG A CA 1
ATOM 630 C C . ARG A 1 82 ? -5.133 -3.244 18.232 1.00 97.12 82 ARG A C 1
ATOM 632 O O . ARG A 1 82 ? -6.097 -3.238 18.999 1.00 97.12 82 ARG A O 1
ATOM 639 N N . PRO A 1 83 ? -3.882 -2.983 18.668 1.00 98.38 83 PRO A N 1
ATOM 640 C CA . PRO A 1 83 ? -3.580 -2.820 20.091 1.00 98.38 83 PRO A CA 1
ATOM 641 C C . PRO A 1 83 ? -4.370 -1.694 20.772 1.00 98.38 83 PRO A C 1
ATOM 643 O O . PRO A 1 83 ? -4.773 -1.834 21.925 1.00 98.38 83 PRO A O 1
ATOM 646 N N . GLY A 1 84 ? -4.635 -0.591 20.061 1.00 97.69 84 GLY A N 1
ATOM 647 C CA . GLY A 1 84 ? -5.422 0.522 20.600 1.00 97.69 84 GLY A CA 1
ATOM 648 C C . GLY A 1 84 ? -6.876 0.136 20.884 1.00 97.69 84 GLY A C 1
ATOM 649 O O . GLY A 1 84 ? -7.410 0.464 21.944 1.00 97.69 84 GLY A O 1
ATOM 650 N N . TYR A 1 85 ? -7.496 -0.618 19.974 1.00 98.06 85 TYR A N 1
ATOM 651 C CA . TYR A 1 85 ? -8.860 -1.122 20.154 1.00 98.06 85 TYR A CA 1
ATOM 652 C C . TYR A 1 85 ? -8.934 -2.212 21.222 1.00 98.06 85 TYR A C 1
ATOM 654 O O . TYR A 1 85 ? -9.841 -2.181 22.053 1.00 98.06 85 TYR A O 1
ATOM 662 N N . ASP A 1 86 ? -7.963 -3.126 21.268 1.00 98.19 86 ASP A N 1
ATOM 663 C CA . ASP A 1 86 ? -7.912 -4.150 22.314 1.00 98.19 86 ASP A CA 1
ATOM 664 C C . ASP A 1 86 ? -7.774 -3.512 23.706 1.00 98.19 86 ASP A C 1
ATOM 666 O O . ASP A 1 86 ? -8.456 -3.931 24.644 1.00 98.19 86 ASP A O 1
ATOM 670 N N . GLN A 1 87 ? -6.975 -2.447 23.842 1.00 98.25 87 GLN A N 1
ATOM 671 C CA . GLN A 1 87 ? -6.885 -1.690 25.092 1.00 98.25 87 GLN A CA 1
ATOM 672 C C . GLN A 1 87 ? -8.218 -1.017 25.455 1.00 98.25 87 GLN A C 1
ATOM 674 O O . GLN A 1 87 ? -8.629 -1.056 26.616 1.00 98.25 87 GLN A O 1
ATOM 679 N N . ALA A 1 88 ? -8.916 -0.419 24.486 1.00 97.88 88 ALA A N 1
ATOM 680 C CA . ALA A 1 88 ? -10.226 0.191 24.718 1.00 97.88 88 ALA A CA 1
ATOM 681 C C . ALA A 1 88 ? -11.270 -0.847 25.173 1.00 97.88 88 ALA A C 1
ATOM 683 O O . ALA A 1 88 ? -11.996 -0.613 26.143 1.00 97.88 88 ALA A O 1
ATOM 684 N N . ILE A 1 89 ? -11.286 -2.024 24.540 1.00 98.00 89 ILE A N 1
ATOM 685 C CA . ILE A 1 89 ? -12.143 -3.155 24.920 1.00 98.00 89 ILE A CA 1
ATOM 686 C C . ILE A 1 89 ? -11.816 -3.621 26.343 1.00 98.00 89 ILE A C 1
ATOM 688 O O . ILE A 1 89 ? -12.726 -3.829 27.149 1.00 98.00 89 ILE A O 1
ATOM 692 N N . GLN A 1 90 ? -10.533 -3.758 26.688 1.00 98.12 90 GLN A N 1
ATOM 693 C CA . GLN A 1 90 ? -10.120 -4.137 28.043 1.00 98.12 90 GLN A CA 1
ATOM 694 C C . GLN A 1 90 ? -10.540 -3.100 29.087 1.00 98.12 90 GLN A C 1
ATOM 696 O O . GLN A 1 90 ? -11.081 -3.473 30.127 1.00 98.12 90 GLN A O 1
ATOM 701 N N . ASN A 1 91 ? -10.366 -1.809 28.801 1.00 97.75 91 ASN A N 1
ATOM 702 C CA . ASN A 1 91 ? -10.802 -0.735 29.693 1.00 97.75 91 ASN A CA 1
ATOM 703 C C . ASN A 1 91 ? -12.318 -0.784 29.920 1.00 97.75 91 ASN A C 1
ATOM 705 O O . ASN A 1 91 ? -12.778 -0.650 31.055 1.00 97.75 91 ASN A O 1
ATOM 709 N N . ARG A 1 92 ? -13.099 -1.037 28.862 1.00 97.25 92 ARG A N 1
ATOM 710 C CA . ARG A 1 92 ? -14.558 -1.138 28.963 1.00 97.25 92 ARG A CA 1
ATOM 711 C C . ARG A 1 92 ? -15.001 -2.333 29.809 1.00 97.25 92 ARG A C 1
ATOM 713 O O . ARG A 1 92 ? -15.886 -2.171 30.654 1.00 97.25 92 ARG A O 1
ATOM 720 N N . LYS A 1 93 ? -14.352 -3.489 29.629 1.00 97.19 93 LYS A N 1
ATOM 721 C CA . LYS A 1 93 ? -14.545 -4.700 30.449 1.00 97.19 93 LYS A CA 1
ATOM 722 C C . LYS A 1 93 ? -14.204 -4.447 31.915 1.00 97.19 93 LYS A C 1
ATOM 724 O O . LYS A 1 93 ? -15.000 -4.765 32.797 1.00 97.19 93 LYS A O 1
ATOM 729 N N . ALA A 1 94 ? -13.053 -3.828 32.178 1.00 97.38 94 ALA A N 1
ATOM 730 C CA . ALA A 1 94 ? -12.614 -3.490 33.529 1.00 97.38 94 ALA A CA 1
ATOM 731 C C . ALA A 1 94 ? -13.600 -2.532 34.216 1.00 97.38 94 ALA A C 1
ATOM 733 O O . ALA A 1 94 ? -13.964 -2.744 35.370 1.00 97.38 94 ALA A O 1
ATOM 734 N N . GLN A 1 95 ? -14.104 -1.527 33.494 1.00 96.38 95 GLN A N 1
ATOM 735 C CA . GLN A 1 95 ? -15.117 -0.607 34.011 1.00 96.38 95 GLN A CA 1
ATOM 736 C C . GLN A 1 95 ? -16.420 -1.329 34.381 1.00 96.38 95 GLN A C 1
ATOM 738 O O . GLN A 1 95 ? -16.963 -1.090 35.462 1.00 96.38 95 GLN A O 1
ATOM 743 N N . THR A 1 96 ? -16.914 -2.234 33.525 1.00 96.19 96 THR A N 1
ATOM 744 C CA . THR A 1 96 ? -18.088 -3.052 33.866 1.00 96.19 96 THR A CA 1
ATOM 745 C C . THR A 1 96 ? -17.819 -3.914 35.089 1.00 96.19 96 THR A C 1
ATOM 747 O O . THR A 1 96 ? -18.660 -3.987 35.980 1.00 96.19 96 THR A O 1
ATOM 750 N N . GLN A 1 97 ? -16.653 -4.556 35.162 1.00 95.94 97 GLN A N 1
ATOM 751 C CA . GLN A 1 97 ? -16.300 -5.419 36.283 1.00 95.94 97 GLN A CA 1
ATOM 752 C C . GLN A 1 97 ? -16.288 -4.653 37.611 1.00 95.94 97 GLN A C 1
ATOM 754 O O . GLN A 1 97 ? -16.871 -5.133 38.585 1.00 95.94 97 GLN A O 1
ATOM 759 N N . THR A 1 98 ? -15.690 -3.461 37.642 1.00 96.19 98 THR A N 1
ATOM 760 C CA . THR A 1 98 ? -15.678 -2.596 38.831 1.00 96.19 98 THR A CA 1
ATOM 761 C C . THR A 1 98 ? -17.093 -2.228 39.257 1.00 96.19 98 THR A C 1
ATOM 763 O O . THR A 1 98 ? -17.470 -2.461 40.401 1.00 96.19 98 THR A O 1
ATOM 766 N N . TYR A 1 99 ? -17.926 -1.759 38.329 1.00 94.75 99 TYR A N 1
ATOM 767 C CA . TYR A 1 99 ? -19.301 -1.382 38.655 1.00 94.75 99 TYR A CA 1
ATOM 768 C C . TYR A 1 99 ? -20.159 -2.587 39.081 1.00 94.75 99 TYR A C 1
ATOM 770 O O . TYR A 1 99 ? -21.009 -2.471 39.961 1.00 94.75 99 TYR A O 1
ATOM 778 N N . ARG A 1 100 ? -19.920 -3.782 38.522 1.00 93.94 100 ARG A N 1
ATOM 779 C CA . ARG A 1 100 ? -20.572 -5.017 38.992 1.00 93.94 100 ARG A CA 1
ATOM 780 C C . ARG A 1 100 ? -20.172 -5.351 40.426 1.00 93.94 100 ARG A C 1
ATOM 782 O O . ARG A 1 100 ? -21.040 -5.741 41.203 1.00 93.94 100 ARG A O 1
ATOM 789 N N . ALA A 1 101 ? -18.897 -5.181 40.774 1.00 93.88 101 ALA A N 1
ATOM 790 C CA . ALA A 1 101 ? -18.412 -5.378 42.137 1.00 93.88 101 ALA A CA 1
ATOM 791 C C . ALA A 1 101 ? -19.008 -4.348 43.113 1.00 93.88 101 ALA A C 1
ATOM 793 O O . ALA A 1 101 ? -19.365 -4.708 44.233 1.00 93.88 101 ALA A O 1
ATOM 794 N N . GLU A 1 102 ? -19.183 -3.096 42.682 1.00 93.62 102 GLU A N 1
ATOM 795 C CA . GLU A 1 102 ? -19.857 -2.049 43.464 1.00 93.62 102 GLU A CA 1
ATOM 796 C C . GLU A 1 102 ? -21.335 -2.379 43.710 1.00 93.62 102 GLU A C 1
ATOM 798 O O . GLU A 1 102 ? -21.801 -2.294 44.849 1.00 93.62 102 GLU A O 1
ATOM 803 N N . ILE A 1 103 ? -22.058 -2.828 42.675 1.00 93.31 103 ILE A N 1
ATOM 804 C CA . ILE A 1 103 ? -23.439 -3.314 42.818 1.00 93.31 103 ILE A CA 1
ATOM 805 C C . ILE A 1 103 ? -23.499 -4.484 43.795 1.00 93.31 103 ILE A C 1
ATOM 807 O O . ILE A 1 103 ? -24.412 -4.543 44.614 1.00 93.31 103 ILE A O 1
ATOM 811 N N . ASP A 1 104 ? -22.555 -5.421 43.710 1.00 93.31 104 ASP A N 1
ATOM 812 C CA . ASP A 1 104 ? -22.509 -6.568 44.613 1.00 93.31 104 ASP A CA 1
ATOM 813 C C . ASP A 1 104 ? -22.266 -6.159 46.063 1.00 93.31 104 ASP A C 1
ATOM 815 O O . ASP A 1 104 ? -22.956 -6.645 46.963 1.00 93.31 104 ASP A O 1
ATOM 819 N N . ALA A 1 105 ? -21.345 -5.227 46.297 1.00 93.44 105 ALA A N 1
ATOM 820 C CA . ALA A 1 105 ? -21.078 -4.697 47.627 1.00 93.44 105 ALA A CA 1
ATOM 821 C C . ALA A 1 105 ? -22.314 -3.994 48.223 1.00 93.44 105 ALA A C 1
ATOM 823 O O . ALA A 1 105 ? -22.679 -4.276 49.368 1.00 93.44 105 ALA A O 1
ATOM 824 N N . ASP A 1 106 ? -23.000 -3.141 47.451 1.00 93.44 106 ASP A N 1
ATOM 825 C CA . ASP A 1 106 ? -24.227 -2.458 47.898 1.00 93.44 106 ASP A CA 1
ATOM 826 C C . ASP A 1 106 ? -25.385 -3.449 48.111 1.00 93.44 106 ASP A C 1
ATOM 828 O O . ASP A 1 106 ? -26.103 -3.377 49.112 1.00 93.44 106 ASP A O 1
ATOM 832 N N . ALA A 1 107 ? -25.534 -4.436 47.223 1.00 93.75 107 ALA A N 1
ATOM 833 C CA . ALA A 1 107 ? -26.555 -5.471 47.341 1.00 93.75 107 ALA A CA 1
ATOM 834 C C . ALA A 1 107 ? -26.366 -6.324 48.601 1.00 93.75 107 ALA A C 1
ATOM 836 O O . ALA A 1 107 ? -27.344 -6.595 49.302 1.00 93.75 107 ALA A O 1
ATOM 837 N N . ILE A 1 108 ? -25.132 -6.728 48.918 1.00 92.94 108 ILE A N 1
ATOM 838 C CA . ILE A 1 108 ? -24.817 -7.466 50.149 1.00 92.94 108 ILE A CA 1
ATOM 839 C C . ILE A 1 108 ? -25.093 -6.590 51.375 1.00 92.94 108 ILE A C 1
ATOM 841 O O . ILE A 1 108 ? -25.772 -7.045 52.297 1.00 92.94 108 ILE A O 1
ATOM 845 N N . ALA A 1 109 ? -24.642 -5.330 51.369 1.00 92.25 109 ALA A N 1
ATOM 846 C CA . ALA A 1 109 ? -24.845 -4.400 52.482 1.00 92.25 109 ALA A CA 1
ATOM 847 C C . ALA A 1 109 ? -26.333 -4.157 52.797 1.00 92.25 109 ALA A C 1
ATOM 849 O O . ALA A 1 109 ? -26.702 -3.962 53.955 1.00 92.25 109 ALA A O 1
ATOM 850 N N . ARG A 1 110 ? -27.200 -4.212 51.779 1.00 93.12 110 ARG A N 1
ATOM 851 C CA . ARG A 1 110 ? -28.656 -4.038 51.911 1.00 93.12 110 ARG A CA 1
ATOM 852 C C . ARG A 1 110 ? -29.438 -5.346 52.073 1.00 93.12 110 ARG A C 1
ATOM 854 O O . ARG A 1 110 ? -30.665 -5.306 52.112 1.00 93.12 110 ARG A O 1
ATOM 861 N N . GLY A 1 111 ? -28.775 -6.505 52.125 1.00 91.88 111 GLY A N 1
ATOM 862 C CA . GLY A 1 111 ? -29.441 -7.815 52.197 1.00 91.88 111 GLY A CA 1
ATOM 863 C C . GLY A 1 111 ? -30.186 -8.226 50.915 1.00 91.88 111 GLY A C 1
ATOM 864 O O . GLY A 1 111 ? -31.023 -9.123 50.946 1.00 91.88 111 GLY A O 1
ATOM 865 N N . MET A 1 112 ? -29.882 -7.590 49.780 1.00 91.88 112 MET A N 1
ATOM 866 C CA . MET A 1 112 ? -30.498 -7.814 48.464 1.00 91.88 112 MET A CA 1
ATOM 867 C C . MET A 1 112 ? -29.627 -8.653 47.511 1.00 91.88 112 MET A C 1
ATOM 869 O O . MET A 1 112 ? -29.895 -8.683 46.308 1.00 91.88 112 MET A O 1
ATOM 873 N N . GLY A 1 113 ? -28.590 -9.333 48.013 1.00 84.88 113 GLY A N 1
ATOM 874 C CA . GLY A 1 113 ? -27.600 -10.062 47.200 1.00 84.88 113 GLY A CA 1
ATOM 875 C C . GLY A 1 113 ? -28.172 -11.137 46.260 1.00 84.88 113 GLY A C 1
ATOM 876 O O . GLY A 1 113 ? -27.555 -11.454 45.248 1.00 84.88 113 GLY A O 1
ATOM 877 N N . SER A 1 114 ? -29.365 -11.663 46.550 1.00 85.50 114 SER A N 1
ATOM 878 C CA . SER A 1 114 ? -30.093 -12.635 45.717 1.00 85.50 114 SER A CA 1
ATOM 879 C C . SER A 1 114 ? -31.331 -12.053 45.021 1.00 85.50 114 SER A C 1
ATOM 881 O O . SER A 1 114 ? -32.143 -12.797 44.473 1.00 85.50 114 SER A O 1
ATOM 883 N N . SER A 1 115 ? -31.515 -10.731 45.052 1.00 90.44 115 SER A N 1
ATOM 884 C CA . SER A 1 115 ? -32.704 -10.102 44.477 1.00 90.44 115 SER A CA 1
ATOM 885 C C . SER A 1 115 ? -32.701 -10.154 42.946 1.00 90.44 115 SER A C 1
ATOM 887 O O . SER A 1 115 ? -31.681 -9.934 42.287 1.00 90.44 115 SER A O 1
ATOM 889 N N . THR A 1 116 ? -33.886 -10.355 42.365 1.00 92.00 116 THR A N 1
ATOM 890 C CA . THR A 1 116 ? -34.089 -10.305 40.910 1.00 92.00 116 THR A CA 1
ATOM 891 C C . THR A 1 116 ? -33.682 -8.948 40.330 1.00 92.00 116 THR A C 1
ATOM 893 O O . THR A 1 116 ? -33.158 -8.885 39.221 1.00 92.00 116 THR A O 1
ATOM 896 N N . TYR A 1 117 ? -33.840 -7.864 41.098 1.00 88.88 117 TYR A N 1
ATOM 897 C CA . TYR A 1 117 ? -33.407 -6.524 40.697 1.00 88.88 117 TYR A CA 1
ATOM 898 C C . TYR A 1 117 ? -31.898 -6.460 40.418 1.00 88.88 117 TYR A C 1
ATOM 900 O O . TYR A 1 117 ? -31.495 -6.038 39.338 1.00 88.88 117 TYR A O 1
ATOM 908 N N . VAL A 1 118 ? -31.059 -6.939 41.344 1.00 91.75 118 VAL A N 1
ATOM 909 C CA . VAL A 1 118 ? -29.593 -6.944 41.174 1.00 91.75 118 VAL A CA 1
ATOM 910 C C . VAL A 1 118 ? -29.187 -7.779 39.959 1.00 91.75 118 VAL A C 1
ATOM 912 O O . VAL A 1 118 ? -28.297 -7.386 39.203 1.00 91.75 118 VAL A O 1
ATOM 915 N N . SER A 1 119 ? -29.873 -8.903 39.729 1.00 92.00 119 SER A N 1
ATOM 916 C CA . SER A 1 119 ? -29.637 -9.721 38.537 1.00 92.00 119 SER A CA 1
ATOM 917 C C . SER A 1 119 ? -30.020 -9.005 37.232 1.00 92.00 119 SER A C 1
ATOM 919 O O . SER A 1 119 ? -29.253 -9.068 36.270 1.00 92.00 119 SER A O 1
ATOM 921 N N . ASP A 1 120 ? -31.137 -8.267 37.204 1.00 94.44 120 ASP A N 1
ATOM 922 C CA . ASP A 1 120 ? -31.582 -7.511 36.024 1.00 94.44 120 ASP A CA 1
ATOM 923 C C . ASP A 1 120 ? -30.622 -6.357 35.703 1.00 94.44 120 ASP A C 1
ATOM 925 O O . ASP A 1 120 ? -30.207 -6.190 34.556 1.00 94.44 120 ASP A O 1
ATOM 929 N N . VAL A 1 121 ? -30.178 -5.608 36.719 1.00 93.81 121 VAL A N 1
ATOM 930 C CA . VAL A 1 121 ? -29.216 -4.508 36.529 1.00 93.81 121 VAL A CA 1
ATOM 931 C C . VAL A 1 121 ? -27.904 -5.024 35.930 1.00 93.81 121 VAL A C 1
ATOM 933 O O . VAL A 1 121 ? -27.415 -4.462 34.947 1.00 93.81 121 VAL A O 1
ATOM 936 N N . LYS A 1 122 ? -27.360 -6.133 36.449 1.00 94.00 122 LYS A N 1
ATOM 937 C CA . LYS A 1 122 ? -26.152 -6.756 35.880 1.00 94.00 122 LYS A CA 1
ATOM 938 C C . LYS A 1 122 ? -26.369 -7.254 34.451 1.00 94.00 122 LYS A C 1
ATOM 940 O O . LYS A 1 122 ? -25.466 -7.142 33.625 1.00 94.00 122 LYS A O 1
ATOM 945 N N . SER A 1 123 ? -27.549 -7.797 34.150 1.00 94.44 123 SER A N 1
ATOM 946 C CA . SER A 1 123 ? -27.899 -8.258 32.802 1.00 94.44 123 SER A CA 1
ATOM 947 C C . SER A 1 123 ? -27.912 -7.105 31.792 1.00 94.44 123 SER A C 1
ATOM 949 O O . SER A 1 123 ? -27.272 -7.181 30.736 1.00 94.44 123 SER A O 1
ATOM 951 N N . ARG A 1 124 ? -28.559 -5.987 32.145 1.00 94.50 124 ARG A N 1
ATOM 952 C CA . ARG A 1 124 ? -28.565 -4.762 31.328 1.00 94.50 124 ARG A CA 1
ATOM 953 C C . ARG A 1 124 ? -27.159 -4.220 31.125 1.00 94.50 124 ARG A C 1
ATOM 955 O O . ARG A 1 124 ? -26.816 -3.810 30.022 1.00 94.50 124 ARG A O 1
ATOM 962 N N . GLN A 1 125 ? -26.335 -4.262 32.166 1.00 95.19 125 GLN A N 1
ATOM 963 C CA . GLN A 1 125 ? -24.963 -3.792 32.074 1.00 95.19 125 GLN A CA 1
ATOM 964 C C . GLN A 1 125 ? -24.095 -4.660 31.157 1.00 95.19 125 GLN A C 1
ATOM 966 O O . GLN A 1 125 ? -23.353 -4.112 30.346 1.00 95.19 125 GLN A O 1
ATOM 971 N N . ASN A 1 126 ? -24.208 -5.988 31.238 1.00 94.44 126 ASN A N 1
ATOM 972 C CA . ASN A 1 126 ? -23.513 -6.886 30.312 1.00 94.44 126 ASN A CA 1
ATOM 973 C C . ASN A 1 126 ? -23.967 -6.647 28.866 1.00 94.44 126 ASN A C 1
ATOM 975 O O . ASN A 1 126 ? -23.153 -6.674 27.950 1.00 94.44 126 ASN A O 1
ATOM 979 N N . SER A 1 127 ? -25.261 -6.379 28.665 1.00 96.12 127 SER A N 1
ATOM 980 C CA . SER A 1 127 ? -25.805 -6.053 27.342 1.00 96.12 127 SER A CA 1
ATOM 981 C C . SER A 1 127 ? -25.247 -4.727 26.812 1.00 96.12 127 SER A C 1
ATOM 983 O O . SER A 1 127 ? -24.891 -4.639 25.640 1.00 96.12 127 SER A O 1
ATOM 985 N N . ALA A 1 128 ? -25.114 -3.715 27.675 1.00 95.88 128 ALA A N 1
ATOM 986 C CA . ALA A 1 128 ? -24.502 -2.435 27.322 1.00 95.88 128 ALA A CA 1
ATOM 987 C C . ALA A 1 128 ? -23.007 -2.584 26.996 1.00 95.88 128 ALA A C 1
ATOM 989 O O . ALA A 1 128 ? -22.554 -2.078 25.977 1.00 95.88 128 ALA A O 1
ATOM 990 N N . GLU A 1 129 ? -22.251 -3.331 27.808 1.00 97.19 129 GLU A N 1
ATOM 991 C CA . GLU A 1 129 ? -20.846 -3.644 27.522 1.00 97.19 129 GLU A CA 1
ATOM 992 C C . GLU A 1 129 ? -20.685 -4.348 26.173 1.00 97.19 129 GLU A C 1
ATOM 994 O O . GLU A 1 129 ? -19.832 -3.957 25.380 1.00 97.19 129 GLU A O 1
ATOM 999 N N . ALA A 1 130 ? -21.508 -5.362 25.897 1.00 97.25 130 ALA A N 1
ATOM 1000 C CA . ALA A 1 130 ? -21.463 -6.083 24.631 1.00 97.25 130 ALA A CA 1
ATOM 1001 C C . ALA A 1 130 ? -21.742 -5.155 23.436 1.00 97.25 130 ALA A C 1
ATOM 1003 O O . ALA A 1 130 ? -21.060 -5.259 22.420 1.00 97.25 130 ALA A O 1
ATOM 1004 N N . GLY A 1 131 ? -22.695 -4.225 23.568 1.00 98.12 131 GLY A N 1
ATOM 1005 C CA . GLY A 1 131 ? -22.981 -3.215 22.544 1.00 98.12 131 GLY A CA 1
ATOM 1006 C C . GLY A 1 131 ? -21.819 -2.245 22.310 1.00 98.12 131 GLY A C 1
ATOM 1007 O O . GLY A 1 131 ? -21.471 -1.961 21.162 1.00 98.12 131 GLY A O 1
ATOM 1008 N N . ASP A 1 132 ? -21.172 -1.788 23.382 1.00 97.69 132 ASP A N 1
ATOM 1009 C CA . ASP A 1 132 ? -20.012 -0.895 23.292 1.00 97.69 132 ASP A CA 1
ATOM 1010 C C . ASP A 1 132 ? -18.808 -1.603 22.648 1.00 97.69 132 ASP A C 1
ATOM 1012 O O . ASP A 1 132 ? -18.149 -1.043 21.773 1.00 97.69 132 ASP A O 1
ATOM 1016 N N . ILE A 1 133 ? -18.546 -2.860 23.027 1.00 97.94 133 ILE A N 1
ATOM 1017 C CA . ILE A 1 133 ? -17.486 -3.682 22.420 1.00 97.94 133 ILE A CA 1
ATOM 1018 C C . ILE A 1 133 ? -17.776 -3.928 20.938 1.00 97.94 133 ILE A C 1
ATOM 1020 O O . ILE A 1 133 ? -16.884 -3.745 20.116 1.00 97.94 133 ILE A O 1
ATOM 1024 N N . ALA A 1 134 ? -19.012 -4.288 20.582 1.00 98.06 134 ALA A N 1
ATOM 1025 C CA . ALA A 1 134 ? -19.394 -4.490 19.186 1.00 98.06 134 ALA A CA 1
ATOM 1026 C C . ALA A 1 134 ? -19.211 -3.212 18.351 1.00 98.06 134 ALA A C 1
ATOM 1028 O O . ALA A 1 134 ? -18.775 -3.281 17.203 1.00 98.06 134 ALA A O 1
ATOM 1029 N N . SER A 1 135 ? -19.487 -2.044 18.939 1.00 98.12 135 SER A N 1
ATOM 1030 C CA . SER A 1 135 ? -19.253 -0.750 18.289 1.00 98.12 135 SER A CA 1
ATOM 1031 C C . SER A 1 135 ? -17.758 -0.512 18.053 1.00 98.12 135 SER A C 1
ATOM 1033 O O . SER A 1 135 ? -17.363 -0.192 16.935 1.00 98.12 135 SER A O 1
ATOM 1035 N N . LEU A 1 136 ? -16.910 -0.772 19.058 1.00 97.88 136 LEU A N 1
ATOM 1036 C CA . LEU A 1 136 ? -15.449 -0.685 18.921 1.00 97.88 136 LEU A CA 1
ATOM 1037 C C . LEU A 1 136 ? -14.899 -1.645 17.855 1.00 97.88 136 LEU A C 1
ATOM 1039 O O . LEU A 1 136 ? -14.018 -1.271 17.083 1.00 97.88 136 LEU A O 1
ATOM 1043 N N . GLU A 1 137 ? -15.406 -2.876 17.793 1.00 97.50 137 GLU A N 1
ATOM 1044 C CA . GLU A 1 137 ? -14.991 -3.864 16.791 1.00 97.50 137 GLU A CA 1
ATOM 1045 C C . GLU A 1 137 ? -15.450 -3.485 15.376 1.00 97.50 137 GLU A C 1
ATOM 1047 O O . GLU A 1 137 ? -14.693 -3.656 14.416 1.00 97.50 137 GLU A O 1
ATOM 1052 N N . SER A 1 138 ? -16.653 -2.921 15.243 1.00 98.12 138 SER A N 1
ATOM 1053 C CA . SER A 1 138 ? -17.155 -2.374 13.980 1.00 98.12 138 SER A CA 1
ATOM 1054 C C . SER A 1 138 ? -16.297 -1.201 13.500 1.00 98.12 138 SER A C 1
ATOM 1056 O O . SER A 1 138 ? -15.874 -1.174 12.341 1.00 98.12 138 SER A O 1
ATOM 1058 N N . ASP A 1 139 ? -15.980 -0.261 14.392 1.00 97.81 139 ASP A N 1
ATOM 1059 C CA . ASP A 1 139 ? -15.126 0.889 14.086 1.00 97.81 139 ASP A CA 1
ATOM 1060 C C . ASP A 1 139 ? -13.712 0.454 13.691 1.00 97.81 139 ASP A C 1
ATOM 1062 O O . ASP A 1 139 ? -13.132 1.008 12.752 1.00 97.81 139 ASP A O 1
ATOM 1066 N N . TYR A 1 140 ? -13.165 -0.567 14.361 1.00 98.19 140 TYR A N 1
ATOM 1067 C CA . TYR A 1 140 ? -11.900 -1.190 13.975 1.00 98.19 140 TYR A CA 1
ATOM 1068 C C . TYR A 1 140 ? -11.966 -1.746 12.550 1.00 98.19 140 TYR A C 1
ATOM 1070 O O . TYR A 1 140 ? -11.098 -1.429 11.736 1.00 98.19 140 TYR A O 1
ATOM 1078 N N . GLY A 1 141 ? -13.000 -2.530 12.227 1.00 97.38 141 GLY A N 1
ATOM 1079 C CA . GLY A 1 141 ? -13.180 -3.107 10.893 1.00 97.38 141 GLY A CA 1
ATOM 1080 C C . GLY A 1 141 ? -13.292 -2.041 9.799 1.00 97.38 141 GLY A C 1
ATOM 1081 O O . GLY A 1 141 ? -12.613 -2.130 8.775 1.00 97.38 141 GLY A O 1
ATOM 1082 N N . ALA A 1 142 ? -14.083 -0.991 10.036 1.00 97.94 142 ALA A N 1
ATOM 1083 C CA . ALA A 1 142 ? -14.242 0.124 9.103 1.00 97.94 142 ALA A CA 1
ATOM 1084 C C . ALA A 1 142 ? -12.935 0.912 8.910 1.00 97.94 142 ALA A C 1
ATOM 1086 O O . ALA A 1 142 ? -12.560 1.259 7.787 1.00 97.94 142 ALA A O 1
ATOM 1087 N N . THR A 1 143 ? -12.216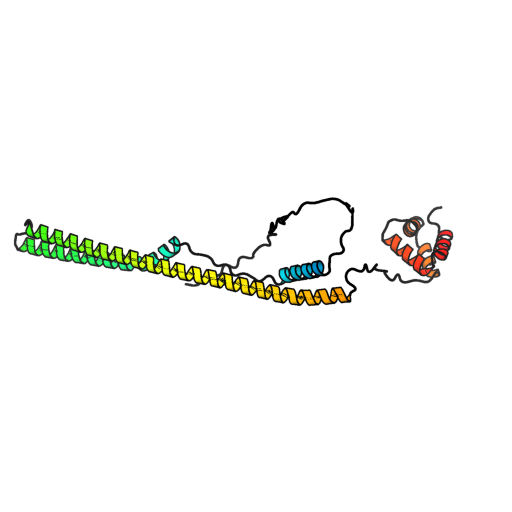 1.168 10.003 1.00 97.50 143 THR A N 1
ATOM 1088 C CA . THR A 1 143 ? -10.947 1.901 9.976 1.00 97.50 143 THR A CA 1
ATOM 1089 C C . THR A 1 143 ? -9.855 1.095 9.273 1.00 97.50 143 THR A C 1
ATOM 1091 O O . THR A 1 143 ? -9.137 1.642 8.435 1.00 97.50 143 THR A O 1
ATOM 1094 N N . LEU A 1 144 ? -9.768 -0.210 9.544 1.00 97.38 144 LEU A N 1
ATOM 1095 C CA . LEU A 1 144 ? -8.864 -1.128 8.852 1.00 97.38 144 LEU A CA 1
ATOM 1096 C C . LEU A 1 144 ? -9.137 -1.127 7.343 1.00 97.38 144 LEU A C 1
ATOM 1098 O O . LEU A 1 144 ? -8.211 -0.922 6.561 1.00 97.38 144 LEU A O 1
ATOM 1102 N N . ALA A 1 145 ? -10.400 -1.288 6.938 1.00 96.81 145 ALA A N 1
ATOM 1103 C CA . ALA A 1 145 ? -10.786 -1.294 5.529 1.00 96.81 145 ALA A CA 1
ATOM 1104 C C . ALA A 1 145 ? -10.397 0.011 4.816 1.00 96.81 145 ALA A C 1
ATOM 1106 O O . ALA A 1 145 ? -9.848 -0.036 3.717 1.00 96.81 145 ALA A O 1
ATOM 1107 N N . LYS A 1 146 ? -10.608 1.163 5.466 1.00 97.31 146 LYS A N 1
ATOM 1108 C CA . LYS A 1 146 ? -10.216 2.475 4.934 1.00 97.31 146 LYS A CA 1
ATOM 1109 C C . LYS A 1 146 ? -8.709 2.583 4.694 1.00 97.31 146 LYS A C 1
ATOM 1111 O O . LYS A 1 146 ? -8.289 3.062 3.647 1.00 97.31 146 LYS A O 1
ATOM 1116 N N . TYR A 1 147 ? -7.885 2.166 5.653 1.00 96.75 147 TYR A N 1
ATOM 1117 C CA . TYR A 1 147 ? -6.431 2.246 5.485 1.00 96.75 147 TYR A CA 1
ATOM 1118 C C . TYR A 1 147 ? -5.914 1.252 4.444 1.00 96.75 147 TYR A C 1
ATOM 1120 O O . TYR A 1 147 ? -5.007 1.586 3.684 1.00 96.75 147 TYR A O 1
ATOM 1128 N N . VAL A 1 148 ? -6.509 0.059 4.366 1.00 96.19 148 VAL A N 1
ATOM 1129 C CA . VAL A 1 148 ? -6.175 -0.925 3.328 1.00 96.19 148 VAL A CA 1
ATOM 1130 C C . VAL A 1 148 ? -6.536 -0.395 1.941 1.00 96.19 148 VAL A C 1
ATOM 1132 O O . VAL A 1 148 ? -5.709 -0.490 1.037 1.00 96.19 148 VAL A O 1
ATOM 1135 N N . SER A 1 149 ? -7.714 0.215 1.765 1.00 95.44 149 SER A N 1
ATOM 1136 C CA . SER A 1 149 ? -8.109 0.785 0.471 1.00 95.44 149 SER A CA 1
ATOM 1137 C C . SER A 1 149 ? -7.199 1.943 0.055 1.00 95.44 149 SER A C 1
ATOM 1139 O O . SER A 1 149 ? -6.732 1.964 -1.079 1.00 95.44 149 SER A O 1
ATOM 1141 N N . GLN A 1 150 ? -6.870 2.851 0.980 1.00 95.31 150 GLN A N 1
ATOM 1142 C CA . GLN A 1 150 ? -5.925 3.947 0.729 1.00 95.31 150 GLN A CA 1
ATOM 1143 C C . GLN A 1 150 ? -4.529 3.432 0.349 1.00 95.31 150 GLN A C 1
ATOM 1145 O O . GLN A 1 150 ? -3.896 3.961 -0.566 1.00 95.31 150 GLN A O 1
ATOM 1150 N N . GLY A 1 151 ? -4.055 2.381 1.025 1.00 93.19 151 GLY A N 1
ATOM 1151 C CA . GLY A 1 151 ? -2.796 1.722 0.681 1.00 93.19 151 GLY A CA 1
ATOM 1152 C C . GLY A 1 151 ? -2.823 1.122 -0.726 1.00 93.19 151 GLY A C 1
ATOM 1153 O O . GLY A 1 151 ? -1.862 1.276 -1.475 1.00 93.19 151 GLY A O 1
ATOM 1154 N N . LEU A 1 152 ? -3.936 0.493 -1.112 1.00 93.75 152 LEU A N 1
ATOM 1155 C CA . LEU A 1 152 ? -4.113 -0.088 -2.444 1.00 93.75 152 LEU A CA 1
ATOM 1156 C C . LEU A 1 152 ? -4.157 0.985 -3.547 1.00 93.75 152 LEU A C 1
ATOM 1158 O O . LEU A 1 152 ? -3.536 0.823 -4.594 1.00 93.75 152 LEU A O 1
ATOM 1162 N N . GLU A 1 153 ? -4.855 2.096 -3.305 1.00 93.00 153 GLU A N 1
ATOM 1163 C CA . GLU A 1 153 ? -4.885 3.255 -4.210 1.00 93.00 153 GLU A CA 1
ATOM 1164 C C . GLU A 1 153 ? -3.478 3.824 -4.423 1.00 93.00 153 GLU A C 1
ATOM 1166 O O . GLU A 1 153 ? -3.045 3.984 -5.563 1.00 93.00 153 GLU A O 1
ATOM 1171 N N . THR A 1 154 ? -2.723 4.012 -3.338 1.00 93.19 154 THR A N 1
ATOM 1172 C CA . THR A 1 154 ? -1.338 4.503 -3.403 1.00 93.19 154 THR A CA 1
ATOM 1173 C C . THR A 1 154 ? -0.430 3.545 -4.185 1.00 93.19 154 THR A C 1
ATOM 1175 O O . THR A 1 154 ? 0.401 3.988 -4.975 1.00 93.19 154 THR A O 1
ATOM 1178 N N . GLN A 1 155 ? -0.588 2.227 -4.013 1.00 92.25 155 GLN A N 1
ATOM 1179 C CA . GLN A 1 155 ? 0.168 1.248 -4.803 1.00 92.25 155 GLN A CA 1
ATOM 1180 C C . GLN A 1 155 ? -0.173 1.318 -6.295 1.00 92.25 155 GLN A C 1
ATOM 1182 O O . GLN A 1 155 ? 0.724 1.251 -7.133 1.00 92.25 155 GLN A O 1
ATOM 1187 N N . ASN A 1 156 ? -1.451 1.486 -6.644 1.00 91.31 156 ASN A N 1
ATOM 1188 C CA . ASN A 1 156 ? -1.864 1.632 -8.039 1.00 91.31 156 ASN A CA 1
ATOM 1189 C C . ASN A 1 156 ? -1.270 2.892 -8.682 1.00 91.31 156 ASN A C 1
ATOM 1191 O O . ASN A 1 156 ? -0.828 2.839 -9.832 1.00 91.31 156 ASN A O 1
ATOM 1195 N N . GLU A 1 157 ? -1.213 3.998 -7.940 1.00 92.56 157 GLU A N 1
ATOM 1196 C CA . GLU A 1 157 ? -0.552 5.227 -8.385 1.00 92.56 157 GLU A CA 1
ATOM 1197 C C . GLU A 1 157 ? 0.947 5.005 -8.612 1.00 92.56 157 GLU A C 1
ATOM 1199 O O . GLU A 1 157 ? 1.449 5.323 -9.688 1.00 92.56 157 GLU A O 1
ATOM 1204 N N . GLN A 1 158 ? 1.649 4.378 -7.664 1.00 90.12 158 GLN A N 1
ATOM 1205 C CA . GLN A 1 158 ? 3.086 4.089 -7.786 1.00 90.12 158 GLN A CA 1
ATOM 1206 C C . GLN A 1 158 ? 3.392 3.127 -8.936 1.00 90.12 158 GLN A C 1
ATOM 1208 O O . GLN A 1 158 ? 4.378 3.297 -9.658 1.00 90.12 158 GLN A O 1
ATOM 1213 N N . LYS A 1 159 ? 2.530 2.131 -9.154 1.00 91.00 159 LYS A N 1
ATOM 1214 C CA . LYS A 1 159 ? 2.623 1.206 -10.285 1.00 91.00 159 LYS A CA 1
ATOM 1215 C C . LYS A 1 159 ? 2.457 1.936 -11.615 1.00 91.00 159 LYS A C 1
ATOM 1217 O O . LYS A 1 159 ? 3.229 1.695 -12.545 1.00 91.00 159 LYS A O 1
ATOM 1222 N N . LEU A 1 160 ? 1.482 2.842 -11.706 1.00 92.88 160 LEU A N 1
ATOM 1223 C CA . LEU A 1 160 ? 1.270 3.665 -12.896 1.00 92.88 160 LEU A CA 1
ATOM 1224 C C . LEU A 1 160 ? 2.450 4.616 -13.131 1.00 92.88 160 LEU A C 1
ATOM 1226 O O . LEU A 1 160 ? 2.927 4.720 -14.260 1.00 92.88 160 LEU A O 1
ATOM 1230 N N . GLU A 1 161 ? 2.947 5.262 -12.078 1.00 91.75 161 GLU A N 1
ATOM 1231 C CA . GLU A 1 161 ? 4.104 6.155 -12.136 1.00 91.75 161 GLU A CA 1
ATOM 1232 C C . GLU A 1 161 ? 5.348 5.402 -12.621 1.00 91.75 161 GLU A C 1
ATOM 1234 O O . GLU A 1 161 ? 5.969 5.812 -13.602 1.00 91.75 161 GLU A O 1
ATOM 1239 N N . THR A 1 162 ? 5.639 4.240 -12.034 1.00 91.31 162 THR A N 1
ATOM 1240 C CA . THR A 1 162 ? 6.748 3.361 -12.436 1.00 91.31 162 THR A CA 1
ATOM 1241 C C . THR A 1 162 ? 6.624 2.939 -13.901 1.00 91.31 162 THR A C 1
ATOM 1243 O O . THR A 1 162 ? 7.589 3.021 -14.664 1.00 91.31 162 THR A O 1
ATOM 1246 N N . ALA A 1 163 ? 5.423 2.542 -14.334 1.00 91.25 163 ALA A N 1
ATOM 1247 C CA . ALA A 1 163 ? 5.175 2.180 -15.725 1.00 91.25 163 ALA A CA 1
ATOM 1248 C C . ALA A 1 163 ? 5.367 3.374 -16.675 1.00 91.25 163 ALA A C 1
ATOM 1250 O O . ALA A 1 163 ? 5.959 3.217 -17.746 1.00 91.25 163 ALA A O 1
ATOM 1251 N N . SER A 1 164 ? 4.905 4.566 -16.283 1.00 92.00 164 SER A N 1
ATOM 1252 C CA . SER A 1 164 ? 5.056 5.795 -17.070 1.00 92.00 164 SER A CA 1
ATOM 1253 C C . SER A 1 164 ? 6.521 6.219 -17.188 1.00 92.00 164 SER A C 1
ATOM 1255 O O . SER A 1 164 ? 6.981 6.524 -18.289 1.00 92.00 164 SER A O 1
ATOM 1257 N N . TYR A 1 165 ? 7.279 6.117 -16.095 1.00 93.06 165 TYR A N 1
ATOM 1258 C CA . TYR A 1 165 ? 8.709 6.386 -16.066 1.00 93.06 165 TYR A CA 1
ATOM 1259 C C . TYR A 1 165 ? 9.467 5.415 -16.972 1.00 93.06 165 TYR A C 1
ATOM 1261 O O . TYR A 1 165 ? 10.238 5.842 -17.829 1.00 93.06 165 TYR A O 1
ATOM 1269 N N . ASN A 1 166 ? 9.201 4.111 -16.860 1.00 91.88 166 ASN A N 1
ATOM 1270 C CA . ASN A 1 166 ? 9.831 3.110 -17.723 1.00 91.88 166 ASN A CA 1
ATOM 1271 C C . ASN A 1 166 ? 9.497 3.347 -19.203 1.00 91.88 166 ASN A C 1
ATOM 1273 O O . ASN A 1 166 ? 10.372 3.224 -20.059 1.00 91.88 166 ASN A O 1
ATOM 1277 N N . ALA A 1 167 ? 8.256 3.729 -19.521 1.00 91.56 167 ALA A N 1
ATOM 1278 C CA . ALA A 1 167 ? 7.862 4.076 -20.884 1.00 91.56 167 ALA A CA 1
ATOM 1279 C C . ALA A 1 167 ? 8.604 5.320 -21.405 1.00 91.56 167 ALA A C 1
ATOM 1281 O O . ALA A 1 167 ? 9.064 5.323 -22.550 1.00 91.56 167 ALA A O 1
ATOM 1282 N N . GLU A 1 168 ? 8.774 6.348 -20.572 1.00 92.69 168 GLU A N 1
ATOM 1283 C CA . GLU A 1 168 ? 9.545 7.545 -20.914 1.00 92.69 168 GLU A CA 1
ATOM 1284 C C . GLU A 1 168 ? 11.024 7.215 -21.144 1.00 92.69 168 GLU A C 1
ATOM 1286 O O . GLU A 1 168 ? 11.599 7.638 -22.150 1.00 92.69 168 GLU A O 1
ATOM 1291 N N . GLN A 1 169 ? 11.629 6.399 -20.277 1.00 91.81 169 GLN A N 1
ATOM 1292 C CA . GLN A 1 169 ? 13.012 5.955 -20.450 1.00 91.81 169 GLN A CA 1
ATOM 1293 C C . GLN A 1 169 ? 13.188 5.141 -21.738 1.00 91.81 169 GLN A C 1
ATOM 1295 O O . GLN A 1 169 ? 14.150 5.370 -22.473 1.00 91.81 169 GLN A O 1
ATOM 1300 N N . ARG A 1 170 ? 12.248 4.239 -22.064 1.00 90.50 170 ARG A N 1
ATOM 1301 C CA . ARG A 1 170 ? 12.261 3.486 -23.334 1.00 90.50 170 ARG A CA 1
ATOM 1302 C C . ARG A 1 170 ? 12.174 4.415 -24.538 1.00 90.50 170 ARG A C 1
ATOM 1304 O O . ARG A 1 170 ? 12.930 4.240 -25.490 1.00 90.50 170 ARG A O 1
ATOM 1311 N N . LYS A 1 171 ? 11.291 5.417 -24.493 1.00 92.12 171 LYS A N 1
ATOM 1312 C CA . LYS A 1 171 ? 11.170 6.413 -25.565 1.00 92.12 171 LYS A CA 1
ATOM 1313 C C . LYS A 1 171 ? 12.469 7.202 -25.733 1.00 92.12 171 LYS A C 1
ATOM 1315 O O . LYS A 1 171 ? 12.965 7.315 -26.846 1.00 92.12 171 LYS A O 1
ATOM 1320 N N . ASN A 1 172 ? 13.046 7.698 -24.642 1.00 92.50 172 ASN A N 1
ATOM 1321 C CA . ASN A 1 172 ? 14.295 8.456 -24.689 1.00 92.50 172 ASN A CA 1
ATOM 1322 C C . ASN A 1 172 ? 15.453 7.605 -25.245 1.00 92.50 172 ASN A C 1
ATOM 1324 O O . ASN A 1 172 ? 16.178 8.036 -26.141 1.00 92.50 172 ASN A O 1
ATOM 1328 N N . ALA A 1 173 ? 15.577 6.356 -24.790 1.00 89.62 173 ALA A N 1
ATOM 1329 C CA . ALA A 1 173 ? 16.546 5.405 -25.330 1.00 89.62 173 ALA A CA 1
ATOM 1330 C C . ALA A 1 173 ? 16.342 5.150 -26.832 1.00 89.62 173 ALA A C 1
ATOM 1332 O O . ALA A 1 173 ? 17.319 5.089 -27.582 1.00 89.62 173 ALA A O 1
ATOM 1333 N N . TYR A 1 174 ? 15.089 5.038 -27.281 1.00 90.69 174 TYR A N 1
ATOM 1334 C CA . TYR A 1 174 ? 14.754 4.905 -28.697 1.00 90.69 174 TYR A CA 1
ATOM 1335 C C . TYR A 1 174 ? 15.156 6.146 -29.502 1.00 90.69 174 TYR A C 1
ATOM 1337 O O . TYR A 1 174 ? 15.807 6.009 -30.535 1.00 90.69 174 TYR A O 1
ATOM 1345 N N . ASP A 1 175 ? 14.859 7.348 -29.008 1.00 92.56 175 ASP A N 1
ATOM 1346 C CA . ASP A 1 175 ? 15.214 8.606 -29.673 1.00 92.56 175 ASP A CA 1
ATOM 1347 C C . ASP A 1 175 ? 16.745 8.761 -29.805 1.00 92.56 175 ASP A C 1
ATOM 1349 O O . ASP A 1 175 ? 17.252 9.123 -30.874 1.00 92.56 175 ASP A O 1
ATOM 1353 N N . MET A 1 176 ? 17.509 8.411 -28.759 1.00 91.75 176 MET A N 1
ATOM 1354 C CA . MET A 1 176 ? 18.979 8.391 -28.811 1.00 91.75 176 MET A CA 1
ATOM 1355 C C . MET A 1 176 ? 19.511 7.343 -29.795 1.00 91.75 176 MET A C 1
ATOM 1357 O O . MET A 1 176 ? 20.414 7.635 -30.587 1.00 91.75 176 MET A O 1
ATOM 1361 N N . ALA A 1 177 ? 18.948 6.132 -29.769 1.00 90.75 177 ALA A N 1
ATOM 1362 C CA . ALA A 1 177 ? 19.324 5.054 -30.676 1.00 90.75 177 ALA A CA 1
ATOM 1363 C C . ALA A 1 177 ? 19.058 5.425 -32.137 1.00 90.75 177 ALA A C 1
ATOM 1365 O O . ALA A 1 177 ? 19.919 5.207 -32.991 1.00 90.75 177 ALA A O 1
ATOM 1366 N N . TYR A 1 178 ? 17.908 6.039 -32.411 1.00 92.25 178 TYR A N 1
ATOM 1367 C CA . TYR A 1 178 ? 17.526 6.513 -33.733 1.00 92.25 178 TYR A CA 1
ATOM 1368 C C . TYR A 1 178 ? 18.493 7.587 -34.245 1.00 92.25 178 TYR A C 1
ATOM 1370 O O . TYR A 1 178 ? 19.009 7.481 -35.360 1.00 92.25 178 TYR A O 1
ATOM 1378 N N . ALA A 1 179 ? 18.826 8.579 -33.412 1.00 92.62 179 ALA A N 1
ATOM 1379 C CA . ALA A 1 179 ? 19.792 9.615 -33.772 1.00 92.62 179 ALA A CA 1
ATOM 1380 C C . ALA A 1 179 ? 21.188 9.036 -34.081 1.00 92.62 179 ALA A C 1
ATOM 1382 O O . ALA A 1 179 ? 21.813 9.421 -35.074 1.00 92.62 179 ALA A O 1
ATOM 1383 N N . ALA A 1 180 ? 21.668 8.082 -33.276 1.00 91.12 180 ALA A N 1
ATOM 1384 C CA . ALA A 1 180 ? 22.942 7.399 -33.511 1.00 91.12 180 ALA A CA 1
ATOM 1385 C C . ALA A 1 180 ? 22.910 6.524 -34.779 1.00 91.12 180 ALA A C 1
ATOM 1387 O O . ALA A 1 180 ? 23.863 6.521 -35.565 1.00 91.12 180 ALA A O 1
ATOM 1388 N N . ALA A 1 181 ? 21.801 5.819 -35.018 1.00 91.31 181 ALA A N 1
ATOM 1389 C CA . ALA A 1 181 ? 21.609 4.990 -36.203 1.00 91.31 181 ALA A CA 1
ATOM 1390 C C . ALA A 1 181 ? 21.619 5.823 -37.491 1.00 91.31 181 ALA A C 1
ATOM 1392 O O . ALA A 1 181 ? 22.276 5.433 -38.455 1.00 91.31 181 ALA A O 1
ATOM 1393 N N . LEU A 1 182 ? 20.993 7.007 -37.495 1.00 91.75 182 LEU A N 1
ATOM 1394 C CA . LEU A 1 182 ? 21.046 7.928 -38.636 1.00 91.75 182 LEU A CA 1
ATOM 1395 C C . LEU A 1 182 ? 22.478 8.370 -38.968 1.00 91.75 182 LEU A C 1
ATOM 1397 O O . LEU A 1 182 ? 22.836 8.462 -40.144 1.00 91.75 182 LEU A O 1
ATOM 1401 N N . GLN A 1 183 ? 23.324 8.601 -37.959 1.00 91.56 183 GLN A N 1
ATOM 1402 C CA . GLN A 1 183 ? 24.736 8.936 -38.185 1.00 91.56 183 GLN A CA 1
ATOM 1403 C C . GLN A 1 183 ? 25.503 7.772 -38.826 1.00 91.56 183 GLN A C 1
ATOM 1405 O O . GLN A 1 183 ? 26.310 7.990 -39.735 1.00 91.56 183 GLN A O 1
ATOM 1410 N N . LEU A 1 184 ? 25.249 6.538 -38.382 1.00 87.25 184 LEU A N 1
ATOM 1411 C CA . LEU A 1 184 ? 25.877 5.343 -38.949 1.00 87.25 184 LEU A CA 1
ATOM 1412 C C . LEU A 1 184 ? 25.384 5.068 -40.374 1.00 87.25 184 LEU A C 1
ATOM 1414 O O . LEU A 1 184 ? 26.178 4.775 -41.268 1.00 87.25 184 LEU A O 1
ATOM 1418 N N . PHE A 1 185 ? 24.086 5.244 -40.607 1.00 89.38 185 PHE A N 1
ATOM 1419 C CA . PHE A 1 185 ? 23.473 5.091 -41.919 1.00 89.38 185 PHE A CA 1
ATOM 1420 C C . PHE A 1 185 ? 23.996 6.131 -42.919 1.00 89.38 185 PHE A C 1
ATOM 1422 O O . PHE A 1 185 ? 24.315 5.795 -44.060 1.00 89.38 185 PHE A O 1
ATOM 1429 N N . ALA A 1 186 ? 24.198 7.381 -42.491 1.00 88.88 186 ALA A N 1
ATOM 1430 C CA . ALA A 1 186 ? 24.842 8.397 -43.322 1.00 88.88 186 ALA A CA 1
ATOM 1431 C C . ALA A 1 186 ? 26.272 7.990 -43.733 1.00 88.88 186 ALA A C 1
ATOM 1433 O O . ALA A 1 186 ? 26.674 8.206 -44.881 1.00 88.88 186 ALA A O 1
ATOM 1434 N N . GLN A 1 187 ? 27.035 7.353 -42.834 1.00 86.81 187 GLN A N 1
ATOM 1435 C CA . GLN A 1 187 ? 28.353 6.798 -43.166 1.00 86.81 187 GLN A CA 1
ATOM 1436 C C . GLN A 1 187 ? 28.259 5.617 -44.137 1.00 86.81 187 GLN A C 1
ATOM 1438 O O . GLN A 1 187 ? 29.050 5.557 -45.077 1.00 86.81 187 GLN A O 1
ATOM 1443 N N . TYR A 1 188 ? 27.284 4.726 -43.952 1.00 85.62 188 TYR A N 1
ATOM 1444 C CA . TYR A 1 188 ? 26.997 3.620 -44.870 1.00 85.62 188 TYR A CA 1
ATOM 1445 C C . TYR A 1 188 ? 26.669 4.116 -46.289 1.00 85.62 188 TYR A C 1
ATOM 1447 O O . TYR A 1 188 ? 27.235 3.633 -47.271 1.00 85.62 188 TYR A O 1
ATOM 1455 N N . LYS A 1 189 ? 25.832 5.153 -46.424 1.00 86.19 189 LYS A N 1
ATOM 1456 C CA . LYS A 1 189 ? 25.552 5.752 -47.739 1.00 86.19 189 LYS A CA 1
ATOM 1457 C C . LYS A 1 189 ? 26.797 6.401 -48.346 1.00 86.19 189 LYS A C 1
ATOM 1459 O O . LYS A 1 189 ? 27.039 6.259 -49.543 1.00 86.19 189 LYS A O 1
ATOM 1464 N N . LYS A 1 190 ? 27.626 7.067 -47.532 1.00 83.56 190 LYS A N 1
ATOM 1465 C CA . LYS A 1 190 ? 28.888 7.678 -47.984 1.00 83.56 190 LYS A CA 1
ATOM 1466 C C . LYS A 1 190 ? 29.938 6.642 -48.408 1.00 83.56 190 LYS A C 1
ATOM 1468 O O . LYS A 1 190 ? 30.756 6.940 -49.274 1.00 83.56 190 LYS A O 1
ATOM 1473 N N . SER A 1 191 ? 29.928 5.442 -47.826 1.00 73.12 191 SER A N 1
ATOM 1474 C CA . SER A 1 191 ? 30.849 4.351 -48.169 1.00 73.12 191 SER A CA 1
ATOM 1475 C C . SER A 1 191 ? 30.397 3.505 -49.367 1.00 73.12 191 SER A C 1
ATOM 1477 O O . SER A 1 191 ? 31.083 2.546 -49.718 1.00 73.12 191 SER A O 1
ATOM 1479 N N . GLY A 1 192 ? 29.311 3.899 -50.043 1.00 63.59 192 GLY A N 1
ATOM 1480 C CA . GLY A 1 192 ? 28.827 3.238 -51.254 1.00 63.59 192 GLY A CA 1
ATOM 1481 C C . GLY A 1 192 ? 27.997 1.998 -50.949 1.00 63.59 192 GLY A C 1
ATOM 1482 O O . GLY A 1 192 ? 28.264 0.952 -51.537 1.00 63.59 192 GLY A O 1
ATOM 1483 N N . GLY A 1 193 ? 27.056 2.138 -50.004 1.00 59.22 193 GLY A N 1
ATOM 1484 C CA . GLY A 1 193 ? 26.041 1.167 -49.585 1.00 59.22 193 GLY A CA 1
ATOM 1485 C C . GLY A 1 193 ? 26.022 -0.130 -50.390 1.00 59.22 193 GLY A C 1
ATOM 1486 O O . GLY A 1 193 ? 25.595 -0.153 -51.540 1.00 59.22 193 GLY A O 1
ATOM 1487 N N . GLY A 1 194 ? 26.558 -1.197 -49.797 1.00 56.25 194 GLY A N 1
ATOM 1488 C CA . GLY A 1 194 ? 26.487 -2.531 -50.386 1.00 56.25 194 GLY A CA 1
ATOM 1489 C C . GLY A 1 194 ? 27.216 -2.708 -51.722 1.00 56.25 194 GLY A C 1
ATOM 1490 O O . GLY A 1 194 ? 26.793 -3.525 -52.527 1.00 56.25 194 GLY A O 1
ATOM 1491 N N . SER A 1 195 ? 28.312 -2.001 -51.994 1.00 41.88 195 SER A N 1
ATOM 1492 C CA . SER A 1 195 ? 29.186 -2.357 -53.120 1.00 41.88 195 SER A CA 1
ATOM 1493 C C . SER A 1 195 ? 30.387 -3.144 -52.622 1.00 41.88 195 SER A C 1
ATOM 1495 O O . SER A 1 195 ? 31.228 -2.621 -51.892 1.00 41.88 195 SER A O 1
ATOM 1497 N N . GLY A 1 196 ? 30.451 -4.418 -53.023 1.00 44.50 196 GLY A N 1
ATOM 1498 C CA . GLY A 1 196 ? 31.554 -5.335 -52.767 1.00 44.50 196 GLY A CA 1
ATOM 1499 C C . GLY A 1 196 ? 32.901 -4.700 -53.092 1.00 44.50 196 GLY A C 1
ATOM 1500 O O . GLY A 1 196 ? 33.396 -4.767 -54.217 1.00 44.50 196 GLY A O 1
ATOM 1501 N N . LYS A 1 197 ? 33.523 -4.099 -52.079 1.00 42.28 197 LYS A N 1
ATOM 1502 C CA . LYS A 1 197 ? 34.910 -3.673 -52.134 1.00 42.28 197 LYS A CA 1
ATOM 1503 C C . LYS A 1 197 ? 35.729 -4.951 -52.085 1.00 42.28 197 LYS A C 1
ATOM 1505 O O . LYS A 1 197 ? 36.107 -5.408 -51.012 1.00 42.28 197 LYS A O 1
ATOM 1510 N N . LYS A 1 198 ? 35.967 -5.556 -53.255 1.00 42.56 198 LYS A N 1
ATOM 1511 C CA . LYS A 1 198 ? 37.035 -6.540 -53.409 1.00 42.56 198 LYS A CA 1
ATOM 1512 C C . LYS A 1 198 ? 38.290 -5.868 -52.881 1.00 42.56 198 LYS A C 1
ATOM 1514 O O . LYS A 1 198 ? 38.784 -4.902 -53.463 1.00 42.56 198 LYS A O 1
ATOM 1519 N N . THR A 1 199 ? 38.747 -6.338 -51.733 1.00 40.69 199 THR A N 1
ATOM 1520 C CA . THR A 1 199 ? 40.017 -5.973 -51.132 1.00 40.69 199 THR A CA 1
ATOM 1521 C C . THR A 1 199 ? 41.094 -6.444 -52.101 1.00 40.69 199 THR A C 1
ATOM 1523 O O . THR A 1 199 ? 41.597 -7.557 -52.014 1.00 40.69 199 THR A O 1
ATOM 1526 N N . SER A 1 200 ? 41.415 -5.613 -53.091 1.0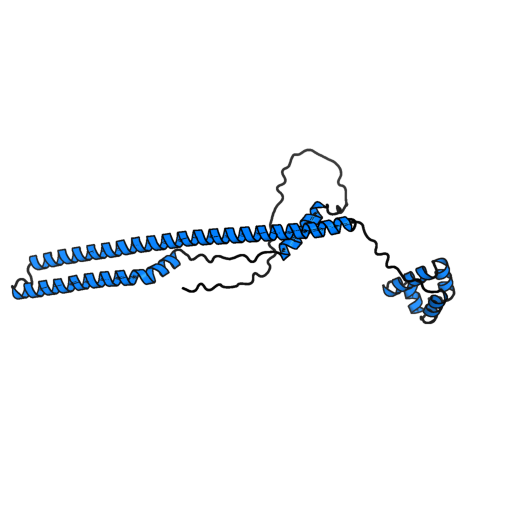0 43.03 200 SER A N 1
ATOM 1527 C CA . SER A 1 200 ? 42.692 -5.678 -53.783 1.00 43.03 200 SER A CA 1
ATOM 1528 C C . SER A 1 200 ? 43.729 -5.320 -52.729 1.00 43.03 200 SER A C 1
ATOM 1530 O O . SER A 1 200 ? 44.063 -4.147 -52.548 1.00 43.03 200 SER A O 1
ATOM 1532 N N . VAL A 1 201 ? 44.176 -6.324 -51.975 1.00 47.66 201 VAL A N 1
ATOM 1533 C CA . VAL A 1 201 ? 45.396 -6.228 -51.180 1.00 47.66 201 VAL A CA 1
ATOM 1534 C C . VAL A 1 201 ? 46.462 -5.736 -52.151 1.00 47.66 201 VAL A C 1
ATOM 1536 O O . VAL A 1 201 ? 46.721 -6.368 -53.173 1.00 47.66 201 VAL A O 1
ATOM 1539 N N . LYS A 1 202 ? 46.986 -4.535 -51.908 1.00 45.47 202 LYS A N 1
ATOM 1540 C CA . LYS A 1 202 ? 48.045 -3.951 -52.724 1.00 45.47 202 LYS A CA 1
ATOM 1541 C C . LYS A 1 202 ? 49.304 -4.760 -52.433 1.00 45.47 202 LYS A C 1
ATOM 1543 O O . LYS A 1 202 ? 49.999 -4.487 -51.463 1.00 45.47 202 LYS A O 1
ATOM 1548 N N . VAL A 1 203 ? 49.526 -5.798 -53.227 1.00 54.78 203 VAL A N 1
ATOM 1549 C CA . VAL A 1 203 ? 50.711 -6.644 -53.135 1.00 54.78 203 VAL A CA 1
ATOM 1550 C C . VAL A 1 203 ? 51.916 -5.824 -53.603 1.00 54.78 203 VAL A C 1
ATOM 1552 O O . VAL A 1 203 ? 51.883 -5.221 -54.678 1.00 54.78 203 VAL A O 1
ATOM 1555 N N . THR A 1 204 ? 52.947 -5.720 -52.764 1.00 54.88 204 THR A N 1
ATOM 1556 C CA . THR A 1 204 ? 54.139 -4.908 -53.041 1.00 54.88 204 THR A CA 1
ATOM 1557 C C . THR A 1 204 ? 55.015 -5.628 -54.063 1.00 54.88 204 THR A C 1
ATOM 1559 O O . THR A 1 204 ? 55.608 -6.653 -53.749 1.00 54.88 204 THR A O 1
ATOM 1562 N N . ALA A 1 205 ? 55.099 -5.098 -55.283 1.00 58.16 205 ALA A N 1
ATOM 1563 C CA . ALA A 1 205 ? 55.989 -5.624 -56.314 1.00 58.16 205 ALA A CA 1
ATOM 1564 C C . ALA A 1 205 ? 57.465 -5.426 -55.915 1.00 58.16 205 ALA A C 1
ATOM 1566 O O . ALA A 1 205 ? 57.880 -4.329 -55.534 1.00 58.16 205 ALA A O 1
ATOM 1567 N N . THR A 1 206 ? 58.251 -6.492 -56.012 1.00 72.38 206 THR A N 1
ATOM 1568 C CA . THR A 1 206 ? 59.705 -6.540 -55.799 1.00 72.38 206 THR A CA 1
ATOM 1569 C C . THR A 1 206 ? 60.435 -6.675 -57.145 1.00 72.38 206 THR A C 1
ATOM 1571 O O . THR A 1 206 ? 59.806 -6.812 -58.194 1.00 72.38 206 THR A O 1
ATOM 1574 N N . SER A 1 207 ? 61.771 -6.591 -57.163 1.00 79.12 207 SER A N 1
ATOM 1575 C CA . SER A 1 207 ? 62.543 -6.803 -58.396 1.00 79.12 207 SER A CA 1
ATOM 1576 C C . SER A 1 207 ? 62.590 -8.287 -58.785 1.00 79.12 207 SER A C 1
ATOM 1578 O O . SER A 1 207 ? 62.511 -9.181 -57.941 1.00 79.12 207 SER A O 1
ATOM 1580 N N . ARG A 1 208 ? 62.781 -8.556 -60.083 1.00 77.75 208 ARG A N 1
ATOM 1581 C CA . ARG A 1 208 ? 62.936 -9.916 -60.624 1.00 77.75 208 ARG A CA 1
ATOM 1582 C C . ARG A 1 208 ? 64.063 -10.700 -59.945 1.00 77.75 208 ARG A C 1
ATOM 1584 O O . ARG A 1 208 ? 63.895 -11.891 -59.696 1.00 77.75 208 ARG A O 1
ATOM 1591 N N . ASP A 1 209 ? 65.173 -10.036 -59.642 1.00 79.56 209 ASP A N 1
ATOM 1592 C CA . ASP A 1 209 ? 66.346 -10.664 -59.027 1.00 79.56 2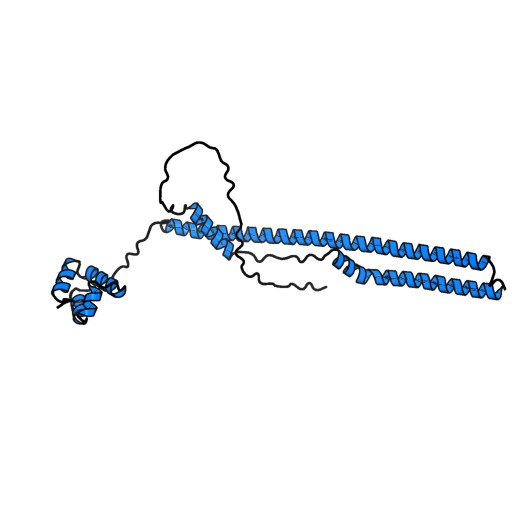09 ASP A CA 1
ATOM 1593 C C . ASP A 1 209 ? 66.045 -11.134 -57.600 1.00 79.56 209 ASP A C 1
ATOM 1595 O O . ASP A 1 209 ? 66.410 -12.248 -57.231 1.00 79.56 209 ASP A O 1
ATOM 1599 N N . ASN A 1 210 ? 65.262 -10.360 -56.842 1.00 80.75 210 ASN A N 1
ATOM 1600 C CA . ASN A 1 210 ? 64.831 -10.750 -55.500 1.00 80.75 210 ASN A CA 1
ATOM 1601 C C . ASN A 1 210 ? 63.882 -11.960 -55.542 1.00 80.75 210 ASN A C 1
ATOM 1603 O O . ASN A 1 210 ? 63.968 -12.844 -54.691 1.00 80.75 210 ASN A O 1
ATOM 1607 N N . CYS A 1 211 ? 62.995 -12.041 -56.546 1.00 80.69 211 CYS A N 1
ATOM 1608 C CA . CYS A 1 211 ? 62.153 -13.226 -56.751 1.00 80.69 211 CYS A CA 1
ATOM 1609 C C . CYS A 1 211 ? 62.985 -14.472 -57.096 1.00 80.69 211 CYS A C 1
ATOM 1611 O O . CYS A 1 211 ? 62.668 -15.565 -56.628 1.00 80.69 211 CYS A O 1
ATOM 1613 N N . ALA A 1 212 ? 64.040 -14.321 -57.902 1.00 80.38 212 ALA A N 1
ATOM 1614 C CA . ALA A 1 212 ? 64.940 -15.420 -58.244 1.00 80.38 212 ALA A CA 1
ATOM 1615 C C . ALA A 1 212 ? 65.755 -15.888 -57.029 1.00 80.38 212 ALA A C 1
ATOM 1617 O O . ALA A 1 212 ? 65.867 -17.090 -56.797 1.00 80.38 212 ALA A O 1
ATOM 1618 N N . GLU A 1 213 ? 66.270 -14.958 -56.221 1.00 82.94 213 GLU A N 1
ATOM 1619 C CA . GLU A 1 213 ? 67.001 -15.277 -54.993 1.00 82.94 213 GLU A CA 1
ATOM 1620 C C . GLU A 1 213 ? 66.113 -16.006 -53.978 1.00 82.94 213 GLU A C 1
ATOM 1622 O O . GLU A 1 213 ? 66.516 -17.042 -53.449 1.00 82.94 213 GLU A O 1
ATOM 1627 N N . PHE A 1 214 ? 64.875 -15.539 -53.786 1.00 84.38 214 PHE A N 1
ATOM 1628 C CA . PHE A 1 214 ? 63.881 -16.218 -52.953 1.00 84.38 214 PHE A CA 1
ATOM 1629 C C . PHE A 1 214 ? 63.661 -17.666 -53.414 1.00 84.38 214 PHE A C 1
ATOM 1631 O O . PHE A 1 214 ? 63.837 -18.602 -52.636 1.00 84.38 214 PHE A O 1
ATOM 1638 N N . LEU A 1 215 ? 63.369 -17.884 -54.701 1.00 85.06 215 LEU A N 1
ATOM 1639 C CA . LEU A 1 215 ? 63.158 -19.233 -55.241 1.00 85.06 215 LEU A CA 1
ATOM 1640 C C . LEU A 1 215 ? 64.415 -20.117 -55.173 1.00 85.06 215 LEU A C 1
ATOM 1642 O O . LEU A 1 215 ? 64.290 -21.342 -55.071 1.00 85.06 215 LEU A O 1
ATOM 1646 N N . ASN A 1 216 ? 65.609 -19.522 -55.211 1.00 85.12 216 ASN A N 1
ATOM 1647 C CA . ASN A 1 216 ? 66.878 -20.232 -55.064 1.00 85.12 216 ASN A CA 1
ATOM 1648 C C . ASN A 1 216 ? 67.120 -20.712 -53.623 1.00 85.12 216 ASN A C 1
ATOM 1650 O O . ASN A 1 216 ? 67.716 -21.769 -53.422 1.00 85.12 216 ASN A O 1
ATOM 1654 N N . GLN A 1 217 ? 66.640 -19.965 -52.626 1.00 83.50 217 GLN A N 1
ATOM 1655 C CA . GLN A 1 217 ? 66.743 -20.343 -51.212 1.00 83.50 217 GLN A CA 1
ATOM 1656 C C . GLN A 1 217 ? 65.730 -21.428 -50.810 1.00 83.50 217 GLN A C 1
ATOM 1658 O O . GLN A 1 217 ? 65.958 -22.138 -49.832 1.00 83.50 217 GLN A O 1
ATOM 1663 N N . LEU A 1 218 ? 64.639 -21.591 -51.567 1.00 85.31 218 LEU A N 1
ATOM 1664 C CA . LEU A 1 218 ? 63.623 -22.615 -51.316 1.00 85.31 218 LEU A CA 1
ATOM 1665 C C . LEU A 1 218 ? 64.048 -23.999 -51.831 1.00 85.31 218 LEU A C 1
ATOM 1667 O O . LEU A 1 218 ? 64.646 -24.154 -52.903 1.00 85.31 218 LEU A O 1
ATOM 1671 N N . THR A 1 219 ? 63.654 -25.044 -51.106 1.00 86.44 219 THR A N 1
ATOM 1672 C CA . THR A 1 219 ? 63.780 -26.428 -51.576 1.00 86.44 219 THR A CA 1
ATOM 1673 C C . THR A 1 219 ? 62.787 -26.726 -52.707 1.00 86.44 219 THR A C 1
ATOM 1675 O O . THR A 1 219 ? 61.812 -26.007 -52.932 1.00 86.44 219 THR A O 1
ATOM 1678 N N . LYS A 1 220 ? 62.996 -27.828 -53.444 1.00 82.94 220 LYS A N 1
ATOM 1679 C CA . LYS A 1 220 ? 62.083 -28.243 -54.530 1.00 82.94 220 LYS A CA 1
ATOM 1680 C C . LYS A 1 220 ? 60.639 -28.447 -54.041 1.00 82.94 220 LYS A C 1
ATOM 1682 O O . LYS A 1 220 ? 59.711 -28.083 -54.758 1.00 82.94 220 LYS A O 1
ATOM 1687 N N . ALA A 1 221 ? 60.465 -28.983 -52.830 1.00 79.69 221 ALA A N 1
ATOM 1688 C CA . ALA A 1 221 ? 59.155 -29.215 -52.222 1.00 79.69 221 ALA A CA 1
ATOM 1689 C C . ALA A 1 221 ? 58.448 -27.898 -51.862 1.00 79.69 221 ALA A C 1
ATOM 1691 O O . ALA A 1 221 ? 57.284 -27.713 -52.205 1.00 79.69 221 ALA A O 1
ATOM 1692 N N . GLU A 1 222 ? 59.168 -26.943 -51.274 1.00 82.06 222 GLU A N 1
ATOM 1693 C CA . GLU A 1 222 ? 58.617 -25.623 -50.933 1.00 82.06 222 GLU A CA 1
ATOM 1694 C C . GLU A 1 222 ? 58.288 -24.809 -52.192 1.00 82.06 222 GLU A C 1
ATOM 1696 O O . GLU A 1 222 ? 57.261 -24.133 -52.256 1.00 82.06 222 GLU A O 1
ATOM 1701 N N . ARG A 1 223 ? 59.090 -24.932 -53.259 1.00 86.00 223 ARG A N 1
ATOM 1702 C CA . ARG A 1 223 ? 58.741 -24.345 -54.563 1.00 86.00 223 ARG A CA 1
ATOM 1703 C C . ARG A 1 223 ? 57.462 -24.942 -55.147 1.00 86.00 223 ARG A C 1
ATOM 1705 O O . ARG A 1 223 ? 56.687 -24.214 -55.763 1.00 86.00 223 ARG A O 1
ATOM 1712 N N . ALA A 1 224 ? 57.216 -26.241 -54.954 1.00 82.62 224 ALA A N 1
ATOM 1713 C CA . ALA A 1 224 ? 55.964 -26.866 -55.386 1.00 82.62 224 ALA A CA 1
ATOM 1714 C C . ALA A 1 224 ? 54.765 -26.245 -54.659 1.00 82.62 224 ALA A C 1
ATOM 1716 O O . ALA A 1 224 ? 53.722 -26.008 -55.269 1.00 82.62 224 ALA A O 1
ATOM 1717 N N . GLU A 1 225 ? 54.941 -25.913 -53.382 1.00 84.19 225 GLU A N 1
ATOM 1718 C CA . GLU A 1 225 ? 53.917 -25.268 -52.574 1.00 84.19 225 GLU A CA 1
ATOM 1719 C C . GLU A 1 225 ? 53.637 -23.823 -53.021 1.00 84.19 225 GLU A C 1
ATOM 1721 O O . GLU A 1 225 ? 52.477 -23.431 -53.158 1.00 84.19 225 GLU A O 1
ATOM 1726 N N . VAL A 1 226 ? 54.674 -23.064 -53.387 1.00 84.31 226 VAL A N 1
ATOM 1727 C CA . VAL A 1 226 ? 54.514 -21.726 -53.983 1.00 84.31 226 VAL A CA 1
ATOM 1728 C C . VAL A 1 226 ? 53.851 -21.798 -55.367 1.00 84.31 226 VAL A C 1
ATOM 1730 O O . VAL A 1 226 ? 52.978 -20.989 -55.677 1.00 84.31 226 VAL A O 1
ATOM 1733 N N . TYR A 1 227 ? 54.210 -22.762 -56.220 1.00 84.38 227 TYR A N 1
ATOM 1734 C CA . TYR A 1 227 ? 53.685 -22.822 -57.592 1.00 84.38 227 TYR A CA 1
ATOM 1735 C C . TYR A 1 227 ? 52.312 -23.472 -57.733 1.00 84.38 227 TYR A C 1
ATOM 1737 O O . TYR A 1 227 ? 51.549 -23.088 -58.623 1.00 84.38 227 TYR A O 1
ATOM 1745 N N . GLY A 1 228 ? 51.978 -24.429 -56.868 1.00 77.62 228 GLY A N 1
ATOM 1746 C CA . GLY A 1 228 ? 50.786 -25.274 -56.991 1.00 77.62 228 GLY A CA 1
ATOM 1747 C C . GLY A 1 228 ? 50.156 -25.696 -55.663 1.00 77.62 228 GLY A C 1
ATOM 1748 O O . GLY A 1 228 ? 49.134 -26.372 -55.685 1.00 77.62 228 GLY A O 1
ATOM 1749 N N . GLY A 1 229 ? 50.724 -25.296 -54.523 1.00 77.19 229 GLY A N 1
ATOM 1750 C CA . GLY A 1 229 ? 50.213 -25.655 -53.202 1.00 77.19 229 GLY A CA 1
ATOM 1751 C C . GLY A 1 229 ? 48.907 -24.954 -52.846 1.00 77.19 229 GLY A C 1
ATOM 1752 O O . GLY A 1 229 ? 48.583 -23.888 -53.384 1.00 77.19 229 GLY A O 1
ATOM 1753 N N . THR A 1 230 ? 48.176 -25.571 -51.917 1.00 75.44 230 THR A N 1
ATOM 1754 C CA . THR A 1 230 ? 46.888 -25.105 -51.381 1.00 75.44 230 THR A CA 1
ATOM 1755 C C . THR A 1 230 ? 47.030 -24.272 -50.107 1.00 75.44 230 THR A C 1
ATOM 1757 O O . THR A 1 230 ? 46.019 -23.862 -49.542 1.00 75.44 230 THR A O 1
ATOM 1760 N N . SER A 1 231 ? 48.252 -24.046 -49.617 1.00 82.75 231 SER A N 1
ATOM 1761 C CA . SER A 1 231 ? 48.477 -23.229 -48.425 1.00 82.75 231 SER A CA 1
ATOM 1762 C C . SER A 1 231 ? 48.291 -21.740 -48.717 1.00 82.75 231 SER A C 1
ATOM 1764 O O . SER A 1 231 ? 48.626 -21.236 -49.795 1.00 82.75 231 SER A O 1
ATOM 1766 N N . GLU A 1 232 ? 47.768 -21.015 -47.727 1.00 79.06 232 GLU A N 1
ATOM 1767 C CA . GLU A 1 232 ? 47.536 -19.570 -47.830 1.00 79.06 232 GLU A CA 1
ATOM 1768 C C . GLU A 1 232 ? 48.843 -18.800 -48.073 1.00 79.06 232 GLU A C 1
ATOM 1770 O O . GLU A 1 232 ? 48.868 -17.858 -48.865 1.00 79.06 232 GLU A O 1
ATOM 1775 N N . GLN A 1 233 ? 49.946 -19.246 -47.464 1.00 76.56 233 GLN A N 1
ATOM 1776 C CA . GLN A 1 233 ? 51.275 -18.651 -47.636 1.00 76.56 233 GLN A CA 1
ATOM 1777 C C . GLN A 1 233 ? 51.796 -18.835 -49.070 1.00 76.56 233 GLN A C 1
ATOM 1779 O O . GLN A 1 233 ? 52.234 -17.872 -49.698 1.00 76.56 233 GLN A O 1
ATOM 1784 N N . GLY A 1 234 ? 51.669 -20.036 -49.647 1.00 81.75 234 GLY A N 1
ATOM 1785 C CA . GLY A 1 234 ? 52.059 -20.289 -51.038 1.00 81.75 234 GLY A CA 1
ATOM 1786 C C . GLY A 1 234 ? 51.226 -19.489 -52.047 1.00 81.75 234 GLY A C 1
ATOM 1787 O O . GLY A 1 234 ? 51.742 -19.017 -53.062 1.00 81.75 234 GLY A O 1
ATOM 1788 N N . ALA A 1 235 ? 49.934 -19.280 -51.772 1.00 81.19 235 ALA A N 1
ATOM 1789 C CA . ALA A 1 235 ? 49.078 -18.415 -52.584 1.00 81.19 235 ALA A CA 1
ATOM 1790 C C . ALA A 1 235 ? 49.521 -16.941 -52.541 1.00 81.19 235 ALA A C 1
ATOM 1792 O O . ALA A 1 235 ? 49.541 -16.288 -53.588 1.00 81.19 235 ALA A O 1
ATOM 1793 N N . GLN A 1 236 ? 49.929 -16.442 -51.371 1.00 81.62 236 GLN A N 1
ATOM 1794 C CA . GLN A 1 236 ? 50.448 -15.080 -51.209 1.00 81.62 236 GLN A CA 1
ATOM 1795 C C . GLN A 1 236 ? 51.775 -14.882 -51.951 1.00 81.62 236 GLN A C 1
ATOM 1797 O O . GLN A 1 236 ? 51.863 -13.979 -52.783 1.00 81.62 236 GLN A O 1
ATOM 1802 N N . TYR A 1 237 ? 52.758 -15.770 -51.768 1.00 82.88 237 TYR A N 1
ATOM 1803 C CA . TYR A 1 237 ? 54.046 -15.672 -52.473 1.00 82.88 237 TYR A CA 1
ATOM 1804 C C . TYR A 1 237 ? 53.895 -15.737 -53.994 1.00 82.88 237 TYR A C 1
ATOM 1806 O O . TYR A 1 237 ? 54.561 -15.018 -54.735 1.00 82.88 237 TYR A O 1
ATOM 1814 N N . ARG A 1 238 ? 52.973 -16.561 -54.494 1.00 86.25 238 ARG A N 1
ATOM 1815 C CA . ARG A 1 238 ? 52.657 -16.616 -55.926 1.00 86.25 238 ARG A CA 1
ATOM 1816 C C . ARG A 1 238 ? 52.024 -15.329 -56.432 1.00 86.25 238 ARG A C 1
ATOM 1818 O O . ARG A 1 238 ? 52.382 -14.881 -57.518 1.00 86.25 238 ARG A O 1
ATOM 1825 N N . ALA A 1 239 ? 51.110 -14.736 -55.667 1.00 82.38 239 ALA A N 1
ATOM 1826 C CA . ALA A 1 239 ? 50.526 -13.444 -56.006 1.00 82.38 239 ALA A CA 1
ATOM 1827 C C . ALA A 1 239 ? 51.590 -12.331 -56.011 1.00 82.38 239 ALA A C 1
ATOM 1829 O O . ALA A 1 239 ? 51.577 -11.495 -56.911 1.00 82.38 239 ALA A O 1
ATOM 1830 N N . GLU A 1 240 ? 52.542 -12.365 -55.075 1.00 82.81 240 GLU A N 1
ATOM 1831 C CA . GLU A 1 240 ? 53.698 -11.458 -55.020 1.00 82.81 240 GLU A CA 1
ATOM 1832 C C . GLU A 1 240 ? 54.609 -11.608 -56.233 1.00 82.81 240 GLU A C 1
ATOM 1834 O O . GLU A 1 240 ? 54.868 -10.624 -56.922 1.00 82.81 240 GLU A O 1
ATOM 1839 N N . ILE A 1 241 ? 55.028 -12.829 -56.573 1.00 83.25 241 ILE A N 1
ATOM 1840 C CA . ILE A 1 241 ? 55.890 -13.058 -57.740 1.00 83.25 241 ILE A CA 1
ATOM 1841 C C . ILE A 1 241 ? 55.161 -12.649 -59.029 1.00 83.25 241 ILE A C 1
ATOM 1843 O O . ILE A 1 241 ? 55.740 -11.966 -59.873 1.00 83.25 241 ILE A O 1
ATOM 1847 N N . LEU A 1 242 ? 53.879 -13.000 -59.182 1.00 82.31 242 LEU A N 1
ATOM 1848 C CA . LEU A 1 242 ? 53.084 -12.591 -60.344 1.00 82.31 242 LEU A CA 1
ATOM 1849 C C . LEU A 1 242 ? 52.924 -11.070 -60.436 1.00 82.31 242 LEU A C 1
ATOM 1851 O O . LEU A 1 242 ? 52.961 -10.532 -61.543 1.00 82.31 242 LEU A O 1
ATOM 1855 N N . ALA A 1 243 ? 52.783 -10.375 -59.306 1.00 80.81 243 ALA A N 1
ATOM 1856 C CA . ALA A 1 243 ? 52.741 -8.916 -59.268 1.00 80.81 243 ALA A CA 1
ATOM 1857 C C . ALA A 1 243 ? 54.102 -8.282 -59.615 1.00 80.81 243 ALA A C 1
ATOM 1859 O O . ALA A 1 243 ? 54.131 -7.243 -60.272 1.00 80.81 243 ALA A O 1
ATOM 1860 N N . SER A 1 244 ? 55.213 -8.912 -59.217 1.00 80.69 244 SER A N 1
ATOM 1861 C CA . SER A 1 244 ? 56.582 -8.431 -59.453 1.00 80.69 244 SER A CA 1
ATOM 1862 C C . SER A 1 244 ? 57.063 -8.616 -60.892 1.00 80.69 244 SER A C 1
ATOM 1864 O O . SER A 1 244 ? 57.603 -7.689 -61.494 1.00 80.69 244 SER A O 1
ATOM 1866 N N . VAL A 1 245 ? 56.901 -9.817 -61.458 1.00 82.06 245 VAL A N 1
ATOM 1867 C CA . VAL A 1 245 ? 57.503 -10.184 -62.757 1.00 82.06 245 VAL A CA 1
ATOM 1868 C C . VAL A 1 245 ? 56.483 -10.422 -63.871 1.00 82.06 245 VAL A C 1
ATOM 1870 O O . VAL A 1 245 ? 56.867 -10.654 -65.021 1.00 82.06 245 VAL A O 1
ATOM 1873 N N . GLY A 1 246 ? 55.187 -10.363 -63.556 1.00 82.31 246 GLY A N 1
ATOM 1874 C CA . GLY A 1 246 ? 54.115 -10.712 -64.482 1.00 82.31 246 GLY A CA 1
ATOM 1875 C C . GLY A 1 246 ? 54.042 -12.214 -64.776 1.00 82.31 246 GLY A C 1
ATOM 1876 O O . GLY A 1 246 ? 54.919 -13.001 -64.417 1.00 82.31 246 GLY A O 1
ATOM 1877 N N . TYR A 1 247 ? 52.986 -12.631 -65.477 1.00 81.88 247 TYR A N 1
ATOM 1878 C CA . TYR A 1 247 ? 52.749 -14.047 -65.788 1.00 81.88 247 TYR A CA 1
ATOM 1879 C C . TYR A 1 247 ? 53.866 -14.674 -66.643 1.00 81.88 247 TYR A C 1
ATOM 1881 O O . TYR A 1 247 ? 54.295 -15.798 -66.396 1.00 81.88 247 TYR A O 1
ATOM 1889 N N . THR A 1 248 ? 54.395 -13.932 -67.619 1.00 80.19 248 THR A N 1
ATOM 1890 C CA . THR A 1 248 ? 55.483 -14.404 -68.490 1.00 80.19 248 THR A CA 1
ATOM 1891 C C . THR A 1 248 ? 56.809 -14.541 -67.740 1.00 80.19 248 THR A C 1
ATOM 1893 O O . THR A 1 248 ? 57.521 -15.525 -67.937 1.00 80.19 248 THR A O 1
ATOM 1896 N N . GLY A 1 249 ? 57.135 -13.596 -66.851 1.00 81.12 249 GLY A N 1
ATOM 1897 C CA . GLY A 1 249 ? 58.320 -13.671 -65.996 1.00 81.12 249 GLY A CA 1
ATOM 1898 C C . GLY A 1 249 ? 58.227 -14.799 -64.968 1.00 81.12 249 GLY A C 1
ATOM 1899 O O . GLY A 1 249 ? 59.216 -15.486 -64.722 1.00 81.12 249 GLY A O 1
ATOM 1900 N N . TYR A 1 250 ? 57.030 -15.052 -64.437 1.00 84.00 250 TYR A N 1
ATOM 1901 C CA . TYR A 1 250 ? 56.761 -16.170 -63.534 1.00 84.00 250 TYR A CA 1
ATOM 1902 C C . TYR A 1 250 ? 57.026 -17.531 -64.199 1.00 84.00 250 TYR A C 1
ATOM 1904 O O . TYR A 1 250 ? 57.728 -18.360 -63.624 1.00 84.00 250 TYR A O 1
ATOM 1912 N N . LEU A 1 251 ? 56.568 -17.739 -65.441 1.00 84.31 251 LEU A N 1
ATOM 1913 C CA . LEU A 1 251 ? 56.852 -18.972 -66.194 1.00 84.31 251 LEU A CA 1
ATOM 1914 C C . LEU A 1 251 ? 58.353 -19.160 -66.475 1.00 84.31 251 LEU A C 1
ATOM 1916 O O . LEU A 1 251 ? 58.863 -20.279 -66.412 1.00 84.31 251 LEU A O 1
ATOM 1920 N N . GLN A 1 252 ? 59.081 -18.071 -66.747 1.00 85.19 252 GLN A N 1
ATOM 1921 C CA . GLN A 1 252 ? 60.539 -18.125 -66.914 1.00 85.19 252 GLN A CA 1
ATOM 1922 C C . GLN A 1 252 ? 61.241 -18.545 -65.616 1.00 85.19 252 GLN A C 1
ATOM 1924 O O . GLN A 1 252 ? 62.132 -19.392 -65.659 1.00 85.19 252 GLN A O 1
ATOM 1929 N N . LEU A 1 253 ? 60.822 -18.000 -64.468 1.00 84.31 253 LEU A N 1
ATOM 1930 C CA . LEU A 1 253 ? 61.357 -18.387 -63.158 1.00 84.31 253 LEU A CA 1
ATOM 1931 C C . LEU A 1 253 ? 61.023 -19.842 -62.813 1.00 84.31 253 LEU A C 1
ATOM 1933 O O . LEU A 1 253 ? 61.886 -20.557 -62.314 1.00 84.31 253 LEU A O 1
ATOM 1937 N N . GLN A 1 254 ? 59.821 -20.314 -63.146 1.00 84.50 254 GLN A N 1
ATOM 1938 C CA . GLN A 1 254 ? 59.433 -21.711 -62.946 1.00 84.50 254 GLN A CA 1
ATOM 1939 C C . GLN A 1 254 ? 60.290 -22.675 -63.781 1.00 84.50 254 GLN A C 1
ATOM 1941 O O . GLN A 1 254 ? 60.673 -23.737 -63.291 1.00 84.50 254 GLN A O 1
ATOM 1946 N N . SER A 1 255 ? 60.638 -22.295 -65.016 1.00 83.62 255 SER A N 1
ATOM 1947 C CA . SER A 1 255 ? 61.544 -23.080 -65.863 1.00 83.62 255 SER A CA 1
ATOM 1948 C C . SER A 1 255 ? 62.986 -23.086 -65.349 1.00 83.62 255 SER A C 1
ATOM 1950 O O . SER A 1 255 ? 63.687 -24.075 -65.547 1.00 83.62 255 SER A O 1
ATOM 1952 N N . GLN A 1 256 ? 63.446 -21.993 -64.734 1.00 84.25 256 GLN A N 1
ATOM 1953 C CA . GLN A 1 256 ? 64.799 -21.890 -64.171 1.00 84.25 256 GLN A CA 1
ATOM 1954 C C . GLN A 1 256 ? 64.916 -22.597 -62.813 1.00 84.25 256 GLN A C 1
ATOM 1956 O O . GLN A 1 256 ? 65.945 -23.203 -62.521 1.00 84.25 256 GLN A O 1
ATOM 1961 N N . TYR A 1 257 ? 63.851 -22.568 -62.009 1.00 84.06 257 TYR A N 1
ATOM 1962 C CA . TYR A 1 257 ? 63.782 -23.159 -60.674 1.00 84.06 257 TYR A CA 1
ATOM 1963 C C . TYR A 1 257 ? 62.622 -24.159 -60.582 1.00 84.06 257 TYR A C 1
ATOM 1965 O O . TYR A 1 257 ? 61.581 -23.846 -59.990 1.00 84.06 257 TYR A O 1
ATOM 1973 N N . PRO A 1 258 ? 62.779 -25.375 -61.134 1.00 80.81 258 PRO A N 1
ATOM 1974 C CA . PRO A 1 258 ? 61.714 -26.366 -61.143 1.00 80.81 258 PRO A CA 1
ATOM 1975 C C . PRO A 1 258 ? 61.433 -26.915 -59.735 1.00 80.81 258 PRO A C 1
ATOM 1977 O O . PRO A 1 258 ? 62.317 -26.996 -58.866 1.00 80.81 258 PRO A O 1
ATOM 1980 N N . SER A 1 259 ? 60.172 -27.286 -59.513 1.00 75.31 259 SER A N 1
ATOM 1981 C CA . SER A 1 259 ? 59.660 -27.881 -58.271 1.00 75.31 259 SER A CA 1
ATOM 1982 C C . SER A 1 259 ? 59.543 -29.412 -58.318 1.00 75.31 259 SER A C 1
ATOM 1984 O O . SER A 1 259 ? 59.282 -30.046 -57.302 1.00 75.31 259 SER A O 1
ATOM 1986 N N . ILE A 1 260 ? 59.752 -30.014 -59.489 1.00 66.62 260 ILE A N 1
ATOM 1987 C CA . ILE A 1 260 ? 59.722 -31.460 -59.768 1.00 66.62 260 ILE A CA 1
ATOM 1988 C C . ILE A 1 260 ? 61.048 -31.789 -60.494 1.00 66.62 260 ILE A C 1
ATOM 1990 O O . ILE A 1 260 ? 61.595 -30.879 -61.124 1.00 66.62 260 ILE A O 1
ATOM 1994 N N . PRO A 1 261 ? 61.654 -32.986 -60.337 1.00 53.44 261 PRO A N 1
ATOM 1995 C CA . PRO A 1 261 ? 62.810 -33.392 -61.144 1.00 53.44 261 PRO A CA 1
ATOM 1996 C C . PRO A 1 261 ? 62.571 -33.277 -62.653 1.00 53.44 261 PRO A C 1
ATOM 1998 O O . PRO A 1 261 ? 61.428 -33.527 -63.095 1.00 53.44 261 PRO A O 1
#

Sequence (261 aa):
MAIQLTKKQAAGSKLDMGLRKLKLGFDEPDAYEDSGSASAASDEDVLSSYIDSMYARYQPQELEFDEQTQDELSASVATWLRPGYDQAIQNRKAQTQTYRAEIDADAIARGMGSSTYVSDVKSRQNSAEAGDIASLESDYGATLAKYVSQGLETQNEQKLETASYNAEQRKNAYDMAYAAALQLFAQYKKSGGGSGKKTSVKVTATSRDNCAEFLNQLTKAERAEVYGGTSEQGAQYRAEILASVGYTGYLQLQSQYPSIP

Organism: NCBI:txid1076179

Secondary structure (DSSP, 8-state):
--------------------------------------PPPPHHHHHHHHHHHHHHHHPPPPPPP-PPPHHHHHHHHHHHHHHHHHHHHHHHHHHHHHHHHHHHHHHHHTT-TT-HHHHHHHHHHHHHHHHHHHHHHHHHHHHHHHHHHHHHHHHHHHHHHHHHHHHHHHHHHHHHHHHHHHHHHHHHHHTTTT-------------HHHHHHHHHHS-HHHHHHHHH--SHHHHHHHHHHHHHHHHHHHHHHHHHS-S--

Foldseek 3Di:
DDDDPDDDDDDDDPDPPPPDPDDPDDDDDDDDDPPDDPPQQDLVNLLVVQLVVQLVVLPDDADDADDDDLVNQLVVLCVPLVVVLVVVLVVLVVVLVVVLVVLCVVCVVVVNNPPPVNVVVNVVSVVVSVVVNVVSVVVSVVVSVVSSVVVVVVSVVVVVVSVVVSVVSSVVSSVVSSVVSVVVSVVCVVVPNPDPPPPPPPQDADELVVLLVVLVPDDLQVVCCLVPNPDPVSVSNVVRNCRHQNPVSVVVSCVVRPSDD

pLDDT: mean 79.21, std 20.45, range [28.83, 98.38]